Protein AF-A0A2I0LGS2-F1 (afdb_monomer_lite)

Sequence (209 aa):
LNSLEGEFKGKYYPHHLQACPAALNSLEGEFKGKYYPLKNMTEQEQQQLIDDHFLFDKPVSPLLLASGMARDWPDARGIWCAGGGPKWGGWGHPRVGGTSRMGLNGMGVGDTQIEEIFKKAGHPFMWTEHLGYILTCPSNLGTGLRGGVHVRLPKLSQHPKFEEILKRLRLQKRGTGGVSLSPRVAMGAVFDVSNADRPVGAMGCHRIL

Structure (mmCIF, N/CA/C/O backbone):
data_AF-A0A2I0LGS2-F1
#
_entry.id   AF-A0A2I0LGS2-F1
#
loop_
_atom_site.group_PDB
_atom_site.id
_atom_site.type_symbol
_atom_site.label_atom_id
_atom_site.label_alt_id
_atom_site.label_comp_id
_atom_site.label_asym_id
_atom_site.label_entity_id
_atom_site.label_seq_id
_atom_site.pdbx_PDB_ins_code
_atom_site.Cartn_x
_atom_site.Cartn_y
_atom_site.Cartn_z
_atom_site.occupancy
_atom_site.B_iso_or_equiv
_atom_site.auth_seq_id
_atom_site.auth_comp_id
_atom_site.auth_asym_id
_atom_site.auth_atom_id
_atom_site.pdbx_PDB_model_num
ATOM 1 N N . LEU A 1 1 ? -30.492 10.988 -6.703 1.00 38.53 1 LEU A N 1
ATOM 2 C CA . LEU A 1 1 ? -29.026 11.048 -6.483 1.00 38.53 1 LEU A CA 1
ATOM 3 C C . LEU A 1 1 ? -28.701 11.606 -5.096 1.00 38.53 1 LEU A C 1
ATOM 5 O O . LEU A 1 1 ? -28.124 10.868 -4.314 1.00 38.53 1 LEU A O 1
ATOM 9 N N . ASN A 1 2 ? -29.191 12.793 -4.722 1.00 33.53 2 ASN A N 1
ATOM 10 C CA . ASN A 1 2 ? -28.912 13.393 -3.401 1.00 33.53 2 ASN A CA 1
ATOM 11 C C . ASN A 1 2 ? -29.504 12.642 -2.183 1.00 33.53 2 ASN A C 1
ATOM 13 O O . ASN A 1 2 ? -28.949 12.743 -1.095 1.00 33.53 2 ASN A O 1
ATOM 17 N N . SER A 1 3 ? -30.592 11.866 -2.326 1.00 31.62 3 SER A N 1
ATOM 18 C CA . SER A 1 3 ? -31.147 11.098 -1.189 1.00 31.62 3 SER A CA 1
ATOM 19 C C . SER A 1 3 ? -30.380 9.802 -0.887 1.00 31.62 3 SER A C 1
ATOM 21 O O . SER A 1 3 ? -30.354 9.370 0.260 1.00 31.62 3 SER A O 1
ATOM 23 N N . LEU A 1 4 ? -29.701 9.216 -1.884 1.00 36.00 4 LEU A N 1
ATOM 24 C CA . LEU A 1 4 ? -28.887 8.003 -1.713 1.00 36.00 4 LEU A CA 1
ATOM 25 C C . LEU A 1 4 ? -27.536 8.304 -1.044 1.00 36.00 4 LEU A C 1
ATOM 27 O O . LEU A 1 4 ? -27.017 7.470 -0.306 1.00 36.00 4 LEU A O 1
ATOM 31 N N . GLU A 1 5 ? -26.975 9.501 -1.252 1.00 38.38 5 GLU A N 1
ATOM 32 C CA . GLU A 1 5 ? -25.743 9.928 -0.570 1.00 38.38 5 GLU A CA 1
ATOM 33 C C . GLU A 1 5 ? -25.941 10.102 0.945 1.00 38.38 5 GLU A C 1
ATOM 35 O O . GLU A 1 5 ? -25.048 9.762 1.724 1.00 38.38 5 GLU A O 1
ATOM 40 N N . GLY A 1 6 ? -27.116 10.581 1.370 1.00 32.47 6 GLY A N 1
ATOM 41 C CA . GLY A 1 6 ? -27.464 10.741 2.784 1.00 32.47 6 GLY A CA 1
ATOM 42 C C . GLY A 1 6 ? -27.598 9.408 3.528 1.00 32.47 6 GLY A C 1
ATOM 43 O O . GLY A 1 6 ? -27.053 9.257 4.621 1.00 32.47 6 GLY A O 1
ATOM 44 N N . GLU A 1 7 ? -28.247 8.410 2.919 1.00 32.97 7 GLU A N 1
ATOM 45 C CA . GLU A 1 7 ? -28.382 7.070 3.512 1.00 32.97 7 GLU A CA 1
ATOM 46 C C . GLU A 1 7 ? -27.046 6.314 3.598 1.00 32.97 7 GLU A C 1
ATOM 48 O O . GLU A 1 7 ? -26.784 5.634 4.595 1.00 32.97 7 GLU A O 1
ATOM 53 N N . PHE A 1 8 ? -26.164 6.461 2.600 1.00 38.38 8 PHE A N 1
ATOM 54 C CA . PHE A 1 8 ? -24.845 5.817 2.612 1.00 38.38 8 PHE A CA 1
ATOM 55 C C . PHE A 1 8 ? -23.910 6.395 3.682 1.00 38.38 8 PHE A C 1
ATOM 57 O O . PHE A 1 8 ? -23.200 5.633 4.346 1.00 38.38 8 PHE A O 1
ATOM 64 N N . LYS A 1 9 ? -23.926 7.722 3.887 1.00 39.72 9 LYS A N 1
ATOM 65 C CA . LYS A 1 9 ? -23.119 8.393 4.922 1.00 39.72 9 LYS A CA 1
ATOM 66 C C . LYS A 1 9 ? -23.496 7.955 6.341 1.00 39.72 9 LYS A C 1
ATOM 68 O O . LYS A 1 9 ? -22.613 7.860 7.188 1.00 39.72 9 LYS A O 1
ATOM 73 N N . GLY A 1 10 ? -24.772 7.655 6.592 1.00 34.62 10 GLY A N 1
ATOM 74 C CA . GLY A 1 10 ? -25.266 7.280 7.921 1.00 34.62 10 GLY A CA 1
ATOM 75 C C . GLY A 1 10 ? -25.046 5.816 8.321 1.00 34.62 10 GLY A C 1
ATOM 76 O O . GLY A 1 10 ? -24.828 5.552 9.499 1.00 34.62 10 GLY A O 1
ATOM 77 N N . LYS A 1 11 ? -25.087 4.858 7.378 1.00 41.22 11 LYS A N 1
ATOM 78 C CA . LYS A 1 11 ? -25.122 3.414 7.710 1.00 41.22 11 LYS A CA 1
ATOM 79 C C . LYS A 1 11 ? -23.780 2.672 7.636 1.00 41.22 11 LYS A C 1
ATOM 81 O O . LYS A 1 11 ? -23.547 1.800 8.464 1.00 41.22 11 LYS A O 1
ATOM 86 N N . TYR A 1 12 ? -22.894 2.993 6.687 1.00 41.38 12 TYR A N 1
ATOM 87 C CA . TYR A 1 12 ? -21.668 2.197 6.448 1.00 41.38 12 TYR A CA 1
ATOM 88 C C . TYR A 1 12 ? -20.363 2.899 6.842 1.00 41.38 12 TYR A C 1
ATOM 90 O O . TYR A 1 12 ? -19.395 2.236 7.213 1.00 41.38 12 TYR A O 1
ATOM 98 N N . TYR A 1 13 ? -20.328 4.232 6.792 1.00 43.44 13 TYR A N 1
ATOM 99 C CA . TYR A 1 13 ? -19.127 5.006 7.113 1.00 43.44 13 TYR A CA 1
ATOM 100 C C . TYR A 1 13 ? -18.749 4.982 8.612 1.00 43.44 13 TYR A C 1
ATOM 102 O O . TYR A 1 13 ? -17.599 4.679 8.917 1.00 43.44 13 TYR A O 1
ATOM 110 N N . PRO A 1 14 ? -19.643 5.236 9.585 1.00 46.06 14 PRO A N 1
ATOM 111 C CA . PRO A 1 14 ? -19.199 5.470 10.962 1.00 46.06 14 PRO A CA 1
ATOM 112 C C . PRO A 1 14 ? -18.670 4.217 11.683 1.00 46.06 14 PRO A C 1
ATOM 114 O O . PRO A 1 14 ? -17.680 4.308 12.409 1.00 46.06 14 PRO A O 1
ATOM 117 N N . HIS A 1 15 ? -19.278 3.045 11.465 1.00 45.44 15 HIS A N 1
ATOM 118 C CA . HIS A 1 15 ? -18.974 1.836 12.244 1.00 45.44 15 HIS A CA 1
ATOM 119 C C . HIS A 1 15 ? -17.582 1.252 11.955 1.00 45.44 15 HIS A C 1
ATOM 121 O O . HIS A 1 15 ? -16.829 0.967 12.884 1.00 45.44 15 HIS A O 1
ATOM 127 N N . HIS A 1 16 ? -17.191 1.136 10.682 1.00 48.50 16 HIS A N 1
ATOM 128 C CA . HIS A 1 16 ? -15.860 0.627 10.322 1.00 48.50 16 HIS A CA 1
ATOM 129 C C . HIS A 1 16 ? -14.738 1.635 10.622 1.00 48.50 16 HIS A C 1
ATOM 131 O O . HIS A 1 16 ? -13.606 1.238 10.902 1.00 48.50 16 HIS A O 1
ATOM 137 N N . LEU A 1 17 ? -15.042 2.938 10.579 1.00 49.75 17 LEU A N 1
ATOM 138 C CA . LEU A 1 17 ? -14.059 4.007 10.769 1.00 49.75 17 LEU A CA 1
ATOM 139 C C . LEU A 1 17 ? -13.688 4.234 12.244 1.00 49.75 17 LEU A C 1
ATOM 141 O O . LEU A 1 17 ? -12.571 4.668 12.516 1.00 49.75 17 LEU A O 1
ATOM 145 N N . GLN A 1 18 ? -14.575 3.912 13.194 1.00 49.31 18 GLN A N 1
ATOM 146 C CA . GLN A 1 18 ? -14.279 3.989 14.634 1.00 49.31 18 GLN A CA 1
ATOM 147 C C . GLN A 1 18 ? -13.591 2.732 15.184 1.00 49.31 18 GLN A C 1
ATOM 149 O O . GLN A 1 18 ? -12.762 2.837 16.087 1.00 49.31 18 GLN A O 1
ATOM 154 N N . ALA A 1 19 ? -13.882 1.555 14.625 1.00 55.97 19 ALA A N 1
ATOM 155 C CA . ALA A 1 19 ? -13.301 0.297 15.093 1.00 55.97 19 ALA A CA 1
ATOM 156 C C . ALA A 1 19 ? -11.802 0.162 14.771 1.00 55.97 19 ALA A C 1
ATOM 158 O O . ALA A 1 19 ? -11.040 -0.418 15.543 1.00 55.97 19 ALA A O 1
ATOM 159 N N . CYS A 1 20 ? -11.368 0.734 13.645 1.00 68.88 20 CYS A N 1
ATOM 160 C CA . CYS A 1 20 ? -10.002 0.593 13.143 1.00 68.88 20 CYS A CA 1
ATOM 161 C C . CYS A 1 20 ? -8.944 1.257 14.058 1.00 68.88 20 CYS A C 1
ATOM 163 O O . CYS A 1 20 ? -8.000 0.571 14.455 1.00 68.88 20 CYS A O 1
ATOM 165 N N . PRO A 1 21 ? -9.094 2.525 14.499 1.00 73.56 21 PRO A N 1
ATOM 166 C CA . PRO A 1 21 ? -8.140 3.139 15.426 1.00 73.56 21 PRO A CA 1
ATOM 167 C C . PRO A 1 21 ? -8.107 2.477 16.808 1.00 73.56 21 PRO A C 1
ATOM 169 O O . PRO A 1 21 ? -7.035 2.359 17.396 1.00 73.56 21 PRO A O 1
ATOM 172 N N . ALA A 1 22 ? -9.262 2.047 17.329 1.00 78.69 22 ALA A N 1
ATOM 173 C CA . ALA A 1 22 ? -9.350 1.411 18.642 1.00 78.69 22 ALA A CA 1
ATOM 174 C C . ALA A 1 22 ? -8.605 0.068 18.673 1.00 78.69 22 ALA A C 1
ATOM 176 O O . ALA A 1 22 ? -7.825 -0.166 19.593 1.00 78.69 22 ALA A O 1
ATOM 177 N N . ALA A 1 23 ? -8.783 -0.766 17.641 1.00 79.94 23 ALA A N 1
ATOM 178 C CA . ALA A 1 23 ? -8.048 -2.019 17.501 1.00 79.94 23 ALA A CA 1
ATOM 179 C C . ALA A 1 23 ? -6.538 -1.769 17.349 1.00 79.94 23 ALA A C 1
ATOM 181 O O . ALA A 1 23 ? -5.737 -2.339 18.079 1.00 79.94 23 ALA A O 1
ATOM 182 N N . LEU A 1 24 ? -6.121 -0.871 16.452 1.00 79.31 24 LEU A N 1
ATOM 183 C CA . LEU A 1 24 ? -4.692 -0.601 16.232 1.00 79.31 24 LEU A CA 1
ATOM 184 C C . LEU A 1 24 ? -3.987 -0.029 17.473 1.00 79.31 24 LEU A C 1
ATOM 186 O O . LEU A 1 24 ? -2.811 -0.301 17.702 1.00 79.31 24 LEU A O 1
ATOM 190 N N . ASN A 1 25 ? -4.691 0.748 18.297 1.00 81.62 25 ASN A N 1
ATOM 191 C CA . ASN A 1 25 ? -4.149 1.269 19.552 1.00 81.62 25 ASN A CA 1
ATOM 192 C C . ASN A 1 25 ? -4.090 0.218 20.677 1.00 81.62 25 ASN A C 1
ATOM 194 O O . ASN A 1 25 ? -3.473 0.495 21.704 1.00 81.62 25 ASN A O 1
ATOM 198 N N . SER A 1 26 ? -4.696 -0.964 20.506 1.00 83.94 26 SER A N 1
ATOM 199 C CA . SER A 1 26 ? -4.569 -2.079 21.455 1.00 83.94 26 SER A CA 1
ATOM 200 C C . SER A 1 26 ? -3.338 -2.951 21.198 1.00 83.94 26 SER A C 1
ATOM 202 O O . SER A 1 26 ? -3.143 -3.935 21.906 1.00 83.94 26 SER A O 1
ATOM 204 N N . LEU A 1 27 ? -2.540 -2.652 20.166 1.00 83.25 27 LEU A N 1
ATOM 205 C CA . LEU A 1 27 ? -1.279 -3.347 19.919 1.00 83.25 27 LEU A CA 1
ATOM 206 C C . LEU A 1 27 ? -0.258 -3.008 21.013 1.00 83.25 27 LEU A C 1
ATOM 208 O O . LEU A 1 27 ? -0.153 -1.867 21.471 1.00 83.25 27 LEU A O 1
ATOM 212 N N . GLU A 1 28 ? 0.518 -4.011 21.410 1.00 83.94 28 GLU A N 1
ATOM 213 C CA . GLU A 1 28 ? 1.509 -3.927 22.484 1.00 83.94 28 GLU A CA 1
ATOM 214 C C . GLU A 1 28 ? 2.914 -4.306 21.982 1.00 83.94 28 GLU A C 1
ATOM 216 O O . GLU A 1 28 ? 3.113 -4.652 20.815 1.00 83.94 28 GLU A O 1
ATOM 221 N N . GLY A 1 29 ? 3.916 -4.214 22.861 1.00 83.00 29 GLY A N 1
ATOM 222 C CA . GLY A 1 29 ? 5.297 -4.575 22.535 1.00 83.00 29 GLY A CA 1
ATOM 223 C C . GLY A 1 29 ? 5.884 -3.725 21.404 1.00 83.00 29 GLY A C 1
ATOM 224 O O . GLY A 1 29 ? 5.750 -2.501 21.408 1.00 83.00 29 GLY A O 1
ATOM 225 N N . GLU A 1 30 ? 6.532 -4.378 20.435 1.00 75.06 30 GLU A N 1
ATOM 226 C CA . GLU A 1 30 ? 7.163 -3.728 19.272 1.00 75.06 30 GLU A CA 1
ATOM 227 C C . GLU A 1 30 ? 6.159 -3.102 18.288 1.00 75.06 30 GLU A C 1
ATOM 229 O O . GLU A 1 30 ? 6.527 -2.236 17.494 1.00 75.06 30 GLU A O 1
ATOM 234 N N . PHE A 1 31 ? 4.885 -3.504 18.363 1.00 76.06 31 PHE A N 1
ATOM 235 C CA . PHE A 1 31 ? 3.803 -2.970 17.539 1.00 76.06 31 PHE A CA 1
ATOM 236 C C . PHE A 1 31 ? 2.963 -1.929 18.280 1.00 76.06 31 PHE A C 1
ATOM 238 O O . PHE A 1 31 ? 1.970 -1.461 17.737 1.00 76.06 31 PHE A O 1
ATOM 245 N N . LYS A 1 32 ? 3.330 -1.520 19.499 1.00 84.31 32 LYS A N 1
ATOM 246 C CA . LYS A 1 32 ? 2.623 -0.440 20.196 1.00 84.31 32 LYS A CA 1
ATOM 247 C C . LYS A 1 32 ? 2.744 0.859 19.405 1.00 84.31 32 LYS A C 1
ATOM 249 O O . LYS A 1 32 ? 3.852 1.277 19.088 1.00 84.31 32 LYS A O 1
ATOM 254 N N . GLY A 1 33 ? 1.632 1.533 19.122 1.00 82.19 33 GLY A N 1
ATOM 255 C CA . GLY A 1 33 ? 1.635 2.709 18.249 1.00 82.19 33 GLY A CA 1
ATOM 256 C C . GLY A 1 33 ? 0.593 3.768 18.575 1.00 82.19 33 GLY A C 1
ATOM 257 O O . GLY A 1 33 ? -0.122 3.684 19.571 1.00 82.19 33 GLY A O 1
ATOM 258 N N . LYS A 1 34 ? 0.532 4.790 17.717 1.00 83.44 34 LYS A N 1
ATOM 259 C CA . LYS A 1 34 ? -0.428 5.896 17.788 1.00 83.44 34 LYS A CA 1
ATOM 260 C C . LYS A 1 34 ? -1.098 6.100 16.432 1.00 83.44 34 LYS A C 1
ATOM 262 O O . LYS A 1 34 ? -0.426 6.147 15.404 1.00 83.44 34 LYS A O 1
ATOM 267 N N . TYR A 1 35 ? -2.419 6.271 16.446 1.00 83.06 35 TYR A N 1
ATOM 268 C CA . TYR A 1 35 ? -3.189 6.751 15.298 1.00 83.06 35 TYR A CA 1
ATOM 269 C C . TYR A 1 35 ? -3.235 8.286 15.242 1.00 83.06 35 TYR A C 1
ATOM 271 O O . TYR A 1 35 ? -3.552 8.947 16.231 1.00 83.06 35 TYR A O 1
ATOM 279 N N . TYR A 1 36 ? -2.970 8.838 14.062 1.00 83.12 36 TYR A N 1
ATOM 280 C CA . TYR A 1 36 ? -2.961 10.257 13.728 1.00 83.12 36 TYR A CA 1
ATOM 281 C C . TYR A 1 36 ? -4.069 10.544 12.698 1.00 83.12 36 TYR A C 1
ATOM 283 O O . TYR A 1 36 ? -3.884 10.284 11.503 1.00 83.12 36 TYR A O 1
ATOM 291 N N . PRO A 1 37 ? -5.245 11.044 13.118 1.00 84.75 37 PRO A N 1
ATOM 292 C CA . PRO A 1 37 ? -6.312 11.415 12.193 1.00 84.75 37 PRO A CA 1
ATOM 293 C C . PRO A 1 37 ? -5.920 12.657 11.385 1.00 84.75 37 PRO A C 1
ATOM 295 O O . PRO A 1 37 ? -5.544 13.671 11.965 1.00 84.75 37 PRO A O 1
ATOM 298 N N . LEU A 1 38 ? -6.090 12.627 10.059 1.00 83.31 38 LEU A N 1
ATOM 299 C CA . LEU A 1 38 ? -5.735 13.755 9.185 1.00 83.31 38 LEU A CA 1
ATOM 300 C C . LEU A 1 38 ? -6.524 15.029 9.518 1.00 83.31 38 LEU A C 1
ATOM 302 O O . LEU A 1 38 ? -5.993 16.126 9.410 1.00 83.31 38 LEU A O 1
ATOM 306 N N . LYS A 1 39 ? -7.790 14.894 9.934 1.00 84.06 39 LYS A N 1
ATOM 307 C CA . LYS A 1 39 ? -8.678 16.032 10.228 1.00 84.06 39 LYS A CA 1
ATOM 308 C C . LYS A 1 39 ? -8.181 16.919 11.376 1.00 84.06 39 LYS A C 1
ATOM 310 O O . LYS A 1 39 ? -8.414 18.119 11.343 1.00 84.06 39 LYS A O 1
ATOM 315 N N . ASN A 1 40 ? -7.516 16.321 12.365 1.00 85.12 40 ASN A N 1
ATOM 316 C CA . ASN A 1 40 ? -7.068 16.995 13.588 1.00 85.12 40 ASN A CA 1
ATOM 317 C C . ASN A 1 40 ? -5.539 16.915 13.751 1.00 85.12 40 ASN A C 1
ATOM 319 O O . ASN A 1 40 ? -5.038 17.001 14.869 1.00 85.12 40 ASN A O 1
ATOM 323 N N . MET A 1 41 ? -4.809 16.675 12.659 1.00 85.19 41 MET A N 1
ATOM 324 C CA . MET A 1 41 ? -3.353 16.569 12.679 1.00 85.19 41 MET A CA 1
ATOM 325 C C . MET A 1 41 ? -2.740 17.955 12.881 1.00 85.19 41 MET A C 1
ATOM 327 O O . MET A 1 41 ? -3.081 18.895 12.165 1.00 85.19 41 MET A O 1
ATOM 331 N N . THR A 1 42 ? -1.844 18.083 13.857 1.00 89.75 42 THR A N 1
ATOM 332 C CA . THR A 1 42 ? -1.105 19.335 14.070 1.00 89.75 42 THR A CA 1
ATOM 333 C C . THR A 1 42 ? -0.061 19.546 12.974 1.00 89.75 42 THR A C 1
ATOM 335 O O . THR A 1 42 ? 0.442 18.579 12.405 1.00 89.75 42 THR A O 1
ATOM 338 N N . GLU A 1 43 ? 0.332 20.795 12.708 1.00 87.69 43 GLU A N 1
ATOM 339 C CA . GLU A 1 43 ? 1.394 21.098 11.731 1.00 87.69 43 GLU A CA 1
ATOM 340 C C . GLU A 1 43 ? 2.715 20.395 12.079 1.00 87.69 43 GLU A C 1
ATOM 342 O O . GLU A 1 43 ? 3.421 19.915 11.198 1.00 87.69 43 GLU A O 1
ATOM 347 N N . GLN A 1 44 ? 3.021 20.270 13.374 1.00 88.06 44 GLN A N 1
ATOM 348 C CA . GLN A 1 44 ? 4.214 19.575 13.863 1.00 88.06 44 GLN A CA 1
ATOM 349 C C . GLN A 1 44 ? 4.162 18.071 13.561 1.00 88.06 44 GLN A C 1
ATOM 351 O O . GLN A 1 44 ? 5.127 17.514 13.042 1.00 88.06 44 GLN A O 1
ATOM 356 N N . GLU A 1 45 ? 3.036 17.406 13.844 1.00 85.75 45 GLU A N 1
ATOM 357 C CA . GLU A 1 45 ? 2.846 15.989 13.499 1.00 85.75 45 GLU A CA 1
ATOM 358 C C . GLU A 1 45 ? 2.855 15.780 11.982 1.00 85.75 45 GLU A C 1
ATOM 360 O O . GLU A 1 45 ? 3.439 14.812 11.496 1.00 85.75 45 GLU A O 1
ATOM 365 N N . GLN A 1 46 ? 2.244 16.700 11.235 1.00 82.12 46 GLN A N 1
ATOM 366 C CA . GLN A 1 46 ? 2.222 16.663 9.781 1.00 82.12 46 GLN A CA 1
ATOM 367 C C . GLN A 1 46 ? 3.637 16.748 9.207 1.00 82.12 46 GLN A C 1
ATOM 369 O O . GLN A 1 46 ? 4.014 15.898 8.402 1.00 82.12 46 GLN A O 1
ATOM 374 N N . GLN A 1 47 ? 4.430 17.729 9.646 1.00 80.19 47 GLN A N 1
ATOM 375 C CA . GLN A 1 47 ? 5.804 17.906 9.188 1.00 80.19 47 GLN A CA 1
ATOM 376 C C . GLN A 1 47 ? 6.665 16.694 9.545 1.00 80.19 47 GLN A C 1
ATOM 378 O O . GLN A 1 47 ? 7.364 16.170 8.683 1.00 80.19 47 GLN A O 1
ATOM 383 N N . GLN A 1 48 ? 6.534 16.170 10.766 1.00 82.00 48 GLN A N 1
ATOM 384 C CA . GLN A 1 48 ? 7.244 14.963 11.179 1.00 82.00 48 GLN A CA 1
ATOM 385 C C . GLN A 1 48 ? 6.915 13.768 10.270 1.00 82.00 48 GLN A C 1
ATOM 387 O O . GLN A 1 48 ? 7.817 13.062 9.826 1.00 82.00 48 GLN A O 1
ATOM 392 N N . LEU A 1 49 ? 5.636 13.553 9.942 1.00 79.00 49 LEU A N 1
ATOM 393 C CA . LEU A 1 49 ? 5.214 12.467 9.052 1.00 79.00 49 LEU A CA 1
ATOM 394 C C . LEU A 1 49 ? 5.657 12.681 7.596 1.00 79.00 49 LEU A C 1
ATOM 396 O O . LEU A 1 49 ? 5.864 11.695 6.887 1.00 79.00 49 LEU A O 1
ATOM 400 N N . ILE A 1 50 ? 5.807 13.928 7.140 1.00 76.38 50 ILE A N 1
ATOM 401 C CA . ILE A 1 50 ? 6.403 14.254 5.834 1.00 76.38 50 ILE A CA 1
ATOM 402 C C . ILE A 1 50 ? 7.890 13.896 5.832 1.00 76.38 50 ILE A C 1
ATOM 404 O O . ILE A 1 50 ? 8.340 13.187 4.930 1.00 76.38 50 ILE A O 1
ATOM 408 N N . ASP A 1 51 ? 8.626 14.341 6.851 1.00 73.69 51 ASP A N 1
ATOM 409 C CA . ASP A 1 51 ? 10.070 14.124 6.988 1.00 73.69 51 ASP A CA 1
ATOM 410 C C . ASP A 1 51 ? 10.404 12.632 7.112 1.00 73.69 51 ASP A C 1
ATOM 412 O O . ASP A 1 51 ? 11.401 12.148 6.578 1.00 73.69 51 ASP A O 1
ATOM 416 N N . ASP A 1 52 ? 9.524 11.876 7.766 1.00 71.31 52 ASP A N 1
ATOM 417 C CA . ASP A 1 52 ? 9.618 10.426 7.876 1.00 71.31 52 ASP A CA 1
ATOM 418 C C . ASP A 1 52 ? 9.127 9.665 6.624 1.00 71.31 52 ASP A C 1
ATOM 420 O O . ASP A 1 52 ? 9.201 8.435 6.588 1.00 71.31 52 ASP A O 1
ATOM 424 N N . HIS A 1 53 ? 8.616 10.367 5.607 1.00 70.81 53 HIS A N 1
ATOM 425 C CA . HIS A 1 53 ? 8.012 9.804 4.394 1.00 70.81 53 HIS A CA 1
ATOM 426 C C . HIS A 1 53 ? 6.791 8.887 4.638 1.00 70.81 53 HIS A C 1
ATOM 428 O O . HIS A 1 53 ? 6.558 7.940 3.881 1.00 70.81 53 HIS A O 1
ATOM 434 N N . PHE A 1 54 ? 5.989 9.167 5.672 1.00 70.25 54 PHE A N 1
ATOM 435 C CA . PHE A 1 54 ? 4.739 8.450 5.976 1.00 70.25 54 PHE A CA 1
ATOM 436 C C . PHE A 1 54 ? 3.473 9.180 5.547 1.00 70.25 54 PHE A C 1
ATOM 438 O O . PHE A 1 54 ? 2.455 8.525 5.308 1.00 70.25 54 PHE A O 1
ATOM 445 N N . LEU A 1 55 ? 3.505 10.513 5.463 1.00 72.69 55 LEU A N 1
ATOM 446 C CA . LEU A 1 55 ? 2.325 11.275 5.076 1.00 72.69 55 LEU A CA 1
ATOM 447 C C . LEU A 1 55 ? 2.009 11.086 3.590 1.00 72.69 55 LEU A C 1
ATOM 449 O O . LEU A 1 55 ? 2.894 11.141 2.738 1.00 72.69 55 LEU A O 1
ATOM 453 N N . PHE A 1 56 ? 0.729 10.887 3.285 1.00 71.94 56 PHE A N 1
ATOM 454 C CA . PHE A 1 56 ? 0.226 10.813 1.919 1.00 71.94 56 PHE A CA 1
ATOM 455 C C . PHE A 1 56 ? -0.629 12.031 1.575 1.00 71.94 56 PHE A C 1
ATOM 457 O O . PHE A 1 56 ? -1.400 12.527 2.397 1.00 71.94 56 PHE A O 1
ATOM 464 N N . ASP A 1 57 ? -0.520 12.472 0.324 1.00 74.31 57 ASP A N 1
ATOM 465 C CA . ASP A 1 57 ? -1.275 13.608 -0.188 1.00 74.31 57 ASP A CA 1
ATOM 466 C C . ASP A 1 57 ? -2.731 13.251 -0.502 1.00 74.31 57 ASP A C 1
ATOM 468 O O . ASP A 1 57 ? -3.103 12.090 -0.723 1.00 74.31 57 ASP A O 1
ATOM 472 N N . LYS A 1 58 ? -3.566 14.294 -0.596 1.00 76.06 58 LYS A N 1
ATOM 473 C CA . LYS A 1 58 ? -4.929 14.170 -1.116 1.00 76.06 58 LYS A CA 1
ATOM 474 C C . LYS A 1 58 ? -4.901 13.488 -2.494 1.00 76.06 58 LYS A C 1
ATOM 476 O O . LYS A 1 58 ? -4.145 13.917 -3.367 1.00 76.06 58 LYS A O 1
ATOM 481 N N . PRO A 1 59 ? -5.754 12.477 -2.745 1.00 79.12 59 PRO A N 1
ATOM 482 C CA . PRO A 1 59 ? -5.839 11.847 -4.053 1.00 79.12 59 PRO A CA 1
ATOM 483 C C . PRO A 1 59 ? -6.202 12.859 -5.147 1.00 79.12 59 PRO A C 1
ATOM 485 O O . PRO A 1 59 ? -7.290 13.429 -5.134 1.00 79.12 59 PRO A O 1
ATOM 488 N N . VAL A 1 60 ? -5.297 13.048 -6.108 1.00 81.06 60 VAL A N 1
ATOM 489 C CA . VAL A 1 60 ? -5.497 13.906 -7.297 1.00 81.06 60 VAL A CA 1
ATOM 490 C C . VAL A 1 60 ? -5.529 13.115 -8.606 1.00 81.06 60 VAL A C 1
ATOM 492 O O . VAL A 1 60 ? -5.805 13.669 -9.665 1.00 81.06 60 VAL A O 1
ATOM 495 N N . SER A 1 61 ? -5.243 11.811 -8.554 1.00 83.50 61 SER A N 1
ATOM 496 C CA . SER A 1 61 ? -5.254 10.954 -9.741 1.00 83.50 61 SER A CA 1
ATOM 497 C C . SER A 1 61 ? -6.667 10.870 -10.330 1.00 83.50 61 SER A C 1
ATOM 499 O O . SER A 1 61 ? -7.591 10.516 -9.590 1.00 83.50 61 SER A O 1
ATOM 501 N N . PRO A 1 62 ? -6.844 11.082 -11.649 1.00 85.50 62 PRO A N 1
ATOM 502 C CA . PRO A 1 62 ? -8.138 10.935 -12.309 1.00 85.50 62 PRO A CA 1
ATOM 503 C C . PRO A 1 62 ? -8.808 9.586 -12.039 1.00 85.50 62 PRO A C 1
ATOM 505 O O . PRO A 1 62 ? -10.019 9.541 -11.865 1.00 85.50 62 PRO A O 1
ATOM 508 N N . LEU A 1 63 ? -8.032 8.501 -11.916 1.00 82.88 63 LEU A N 1
ATOM 509 C CA . LEU A 1 63 ? -8.561 7.172 -11.596 1.00 82.88 63 LEU A CA 1
ATOM 510 C C . LEU A 1 63 ? -9.219 7.133 -10.209 1.00 82.88 63 LEU A C 1
ATOM 512 O O . LEU A 1 63 ? -10.310 6.593 -10.067 1.00 82.88 63 LEU A O 1
ATOM 516 N N . LEU A 1 64 ? -8.563 7.712 -9.197 1.00 81.06 64 LEU A N 1
ATOM 517 C CA . LEU A 1 64 ? -9.064 7.749 -7.816 1.00 81.06 64 LEU A CA 1
ATOM 518 C C . LEU A 1 64 ? -10.235 8.728 -7.659 1.00 81.06 64 LEU A C 1
ATOM 520 O O . LEU A 1 64 ? -11.141 8.497 -6.860 1.00 81.06 64 LEU A O 1
ATOM 524 N N . LEU A 1 65 ? -10.212 9.831 -8.412 1.00 84.44 65 LEU A N 1
ATOM 525 C CA . LEU A 1 65 ? -11.294 10.812 -8.429 1.00 84.44 65 LEU A CA 1
ATOM 526 C C . LEU A 1 65 ? -12.542 10.237 -9.109 1.00 84.44 65 LEU A C 1
ATOM 528 O O . LEU A 1 65 ? -13.619 10.271 -8.519 1.00 84.44 65 LEU A O 1
ATOM 532 N N . ALA A 1 66 ? -12.390 9.645 -10.297 1.00 87.75 66 ALA A N 1
ATOM 533 C CA . ALA A 1 66 ? -13.489 9.042 -11.050 1.00 87.75 66 ALA A CA 1
ATOM 534 C C . ALA A 1 66 ? -14.089 7.812 -10.350 1.00 87.75 66 ALA A C 1
ATOM 536 O O . ALA A 1 66 ? -15.279 7.552 -10.496 1.00 87.75 66 ALA A O 1
ATOM 537 N N . SER A 1 67 ? -13.304 7.083 -9.546 1.00 83.44 67 SER A N 1
ATOM 538 C CA . SER A 1 67 ? -13.807 5.982 -8.712 1.00 83.44 67 SER A CA 1
ATOM 539 C C . SER A 1 67 ? -14.434 6.439 -7.386 1.00 83.44 67 SER A C 1
ATOM 541 O O . SER A 1 67 ? -14.872 5.609 -6.589 1.00 83.44 67 SER A O 1
ATOM 543 N N . GLY A 1 68 ? -14.471 7.748 -7.111 1.00 82.12 68 GLY A N 1
ATOM 544 C CA . GLY A 1 68 ? -15.068 8.302 -5.897 1.00 82.12 68 GLY A CA 1
ATOM 545 C C . GLY A 1 68 ? -14.265 8.048 -4.615 1.00 82.12 68 GLY A C 1
ATOM 546 O O . GLY A 1 68 ? -14.814 8.201 -3.523 1.00 82.12 68 GLY A O 1
ATOM 547 N N . MET A 1 69 ? -12.978 7.688 -4.709 1.00 79.69 69 MET A N 1
ATOM 548 C CA . MET A 1 69 ? -12.114 7.394 -3.551 1.00 79.69 69 MET A CA 1
ATOM 549 C C . MET A 1 69 ? -11.670 8.650 -2.778 1.00 79.69 69 MET A C 1
ATOM 551 O O . MET A 1 69 ? -11.180 8.546 -1.653 1.00 79.69 69 MET A O 1
ATOM 555 N N . ALA A 1 70 ? -11.868 9.842 -3.345 1.00 81.25 70 ALA A N 1
ATOM 556 C CA . ALA A 1 70 ? -11.552 11.124 -2.706 1.00 81.25 70 ALA A CA 1
ATOM 557 C C . ALA A 1 70 ? -12.757 11.824 -2.043 1.00 81.25 70 ALA A C 1
ATOM 559 O O . ALA A 1 70 ? -12.600 12.931 -1.523 1.00 81.25 70 ALA A O 1
ATOM 560 N N . ARG A 1 71 ? -13.957 11.220 -2.068 1.00 81.00 71 ARG A N 1
ATOM 561 C CA . ARG A 1 71 ? -15.184 11.829 -1.512 1.00 81.00 71 ARG A CA 1
ATOM 562 C C . ARG A 1 71 ? -15.026 12.142 -0.027 1.00 81.00 71 ARG A C 1
ATOM 564 O O . ARG A 1 71 ? -14.518 11.307 0.707 1.00 81.00 71 ARG A O 1
ATOM 571 N N . ASP A 1 72 ? -15.454 13.319 0.422 1.00 80.56 72 ASP A N 1
ATOM 572 C CA . ASP A 1 72 ? -15.415 13.736 1.836 1.00 80.56 72 ASP A CA 1
ATOM 573 C C . ASP A 1 72 ? -14.002 13.845 2.447 1.00 80.56 72 ASP A C 1
ATOM 575 O O . ASP A 1 72 ? -13.838 13.794 3.660 1.00 80.56 72 ASP A O 1
ATOM 579 N N . TRP A 1 73 ? -12.937 13.924 1.641 1.00 79.44 73 TRP A N 1
ATOM 580 C CA . TRP A 1 73 ? -11.574 14.091 2.166 1.00 79.44 73 TRP A CA 1
ATOM 581 C C . TRP A 1 73 ? -11.439 15.356 3.043 1.00 79.44 73 TRP A C 1
ATOM 583 O O . TRP A 1 73 ? -11.863 16.416 2.576 1.00 79.44 73 TRP A O 1
ATOM 593 N N . PRO A 1 74 ? -10.787 15.311 4.232 1.00 83.69 74 PRO A N 1
ATOM 594 C CA . PRO A 1 74 ? -10.013 14.207 4.827 1.00 83.69 74 PRO A CA 1
ATOM 595 C C . PRO A 1 74 ? -10.774 13.374 5.882 1.00 83.69 74 PRO A C 1
ATOM 597 O O . PRO A 1 74 ? -10.141 12.693 6.691 1.00 83.69 74 PRO A O 1
ATOM 600 N N . ASP A 1 75 ? -12.110 13.405 5.913 1.00 77.31 75 ASP A N 1
ATOM 601 C CA . ASP A 1 75 ? -12.890 12.787 6.993 1.00 77.31 75 ASP A CA 1
ATOM 602 C C . ASP A 1 75 ? -12.583 11.295 7.157 1.00 77.31 75 ASP A C 1
ATOM 604 O O . ASP A 1 75 ? -12.623 10.535 6.193 1.00 77.31 75 ASP A O 1
ATOM 608 N N . ALA A 1 76 ? -12.275 10.885 8.390 1.00 74.31 76 ALA A N 1
ATOM 609 C CA . ALA A 1 76 ? -11.959 9.508 8.766 1.00 74.31 76 ALA A CA 1
ATOM 610 C C . ALA A 1 76 ? -10.729 8.886 8.065 1.00 74.31 76 ALA A C 1
ATOM 612 O O . ALA A 1 76 ? -10.571 7.667 8.020 1.00 74.31 76 ALA A O 1
ATOM 613 N N . ARG A 1 77 ? -9.826 9.723 7.543 1.00 78.94 77 ARG A N 1
ATOM 614 C CA . ARG A 1 77 ? -8.491 9.306 7.095 1.00 78.94 77 ARG A CA 1
ATOM 615 C C . ARG A 1 77 ? -7.487 9.564 8.207 1.00 78.94 77 ARG A C 1
ATOM 617 O O . ARG A 1 77 ? -7.639 10.504 8.987 1.00 78.94 77 ARG A O 1
ATOM 624 N N . GLY A 1 78 ? -6.437 8.764 8.242 1.00 77.38 78 GLY A N 1
ATOM 625 C CA . GLY A 1 78 ? -5.351 8.920 9.192 1.00 77.38 78 GLY A CA 1
ATOM 626 C C . GLY A 1 78 ? -4.251 7.912 8.940 1.00 77.38 78 GLY A C 1
ATOM 627 O O . GLY A 1 78 ? -4.355 7.070 8.046 1.00 77.38 78 GLY A O 1
ATOM 628 N N . ILE A 1 79 ? -3.202 8.044 9.736 1.00 78.50 79 ILE A N 1
ATOM 629 C CA . ILE A 1 79 ? -2.010 7.208 9.696 1.00 78.50 79 ILE A CA 1
ATOM 630 C C . ILE A 1 79 ? -1.840 6.631 11.085 1.00 78.50 79 ILE A C 1
ATOM 632 O O . ILE A 1 79 ? -1.860 7.365 12.063 1.00 78.50 79 ILE A O 1
ATOM 636 N N . TRP A 1 80 ? -1.666 5.325 11.191 1.00 79.94 80 TRP A N 1
ATOM 637 C CA . TRP A 1 80 ? -1.156 4.728 12.419 1.00 79.94 80 TRP A CA 1
ATOM 638 C C . TRP A 1 80 ? 0.353 4.546 12.303 1.00 79.94 80 TRP A C 1
ATOM 640 O O . TRP A 1 80 ? 0.811 4.219 11.213 1.00 79.94 80 TRP A O 1
ATOM 650 N N . CYS A 1 81 ? 1.105 4.761 13.385 1.00 75.00 81 CYS A N 1
ATOM 651 C CA . CYS A 1 81 ? 2.541 4.487 13.457 1.00 75.00 81 CYS A CA 1
ATOM 652 C C . CYS A 1 81 ? 2.899 3.731 14.740 1.00 75.00 81 CYS A C 1
ATOM 654 O O . CYS A 1 81 ? 2.630 4.229 15.834 1.00 75.00 81 CYS A O 1
ATOM 656 N N . ALA A 1 82 ? 3.576 2.587 14.607 1.00 73.62 82 ALA A N 1
ATOM 657 C CA . ALA A 1 82 ? 4.253 1.914 15.720 1.00 73.62 82 ALA A CA 1
ATOM 658 C C . ALA A 1 82 ? 5.410 2.777 16.274 1.00 73.62 82 ALA A C 1
ATOM 660 O O . ALA A 1 82 ? 6.123 3.437 15.511 1.00 73.62 82 ALA A O 1
ATOM 661 N N . GLY A 1 83 ? 5.599 2.780 17.593 1.00 63.47 83 GLY A N 1
ATOM 662 C CA . GLY A 1 83 ? 6.668 3.475 18.306 1.00 63.47 83 GLY A CA 1
ATOM 66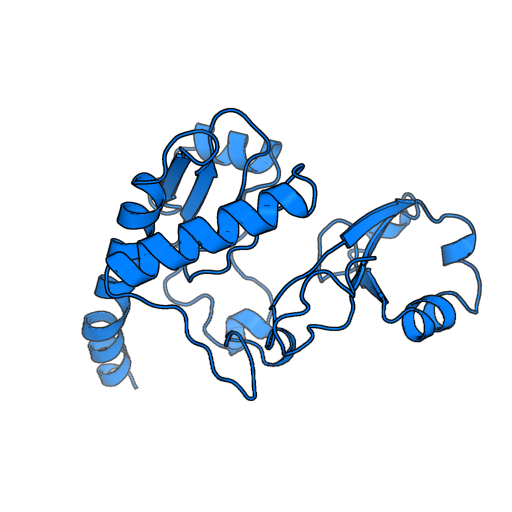3 C C . GLY A 1 83 ? 7.839 2.546 18.644 1.00 63.47 83 GLY A C 1
ATOM 664 O O . GLY A 1 83 ? 7.637 1.404 19.031 1.00 63.47 83 GLY A O 1
ATOM 665 N N . GLY A 1 84 ? 9.075 3.050 18.530 1.00 48.19 84 GLY A N 1
ATOM 666 C CA . GLY A 1 84 ? 10.291 2.359 19.000 1.00 48.19 84 GLY A CA 1
ATOM 667 C C . GLY A 1 84 ? 11.101 1.585 17.948 1.00 48.19 84 GLY A C 1
ATOM 668 O O . GLY A 1 84 ? 12.166 1.073 18.273 1.00 48.19 84 GLY A O 1
ATOM 669 N N . GLY A 1 85 ? 10.665 1.544 16.687 1.00 46.69 85 GLY A N 1
ATOM 670 C CA . GLY A 1 85 ? 11.353 0.832 15.600 1.00 46.69 85 GLY A CA 1
ATOM 671 C C . GLY A 1 85 ? 10.912 1.314 14.213 1.00 46.69 85 GLY A C 1
ATOM 672 O O . GLY A 1 85 ? 10.337 2.402 14.111 1.00 46.69 85 GLY A O 1
ATOM 673 N N . PRO A 1 86 ? 11.192 0.574 13.119 1.00 42.41 86 PRO A N 1
ATOM 674 C CA . PRO A 1 86 ? 10.744 0.937 11.777 1.00 42.41 86 PRO A CA 1
ATOM 675 C C . PRO A 1 86 ? 9.240 1.215 11.737 1.00 42.41 86 PRO A C 1
ATOM 677 O O . PRO A 1 86 ? 8.418 0.309 11.817 1.00 42.41 86 PRO A O 1
ATOM 680 N N . LYS A 1 87 ? 8.905 2.498 11.615 1.00 47.00 87 LYS A N 1
ATOM 681 C CA . LYS A 1 87 ? 7.541 3.018 11.596 1.00 47.00 87 LYS A CA 1
ATOM 682 C C . LYS A 1 87 ? 6.735 2.345 10.474 1.00 47.00 87 LYS A C 1
ATOM 684 O O . LYS A 1 87 ? 7.181 2.241 9.332 1.00 47.00 87 LYS A O 1
ATOM 689 N N . TRP A 1 88 ? 5.558 1.857 10.838 1.00 41.88 88 TRP A N 1
ATOM 690 C CA . TRP A 1 88 ? 4.621 1.151 9.971 1.00 41.88 88 TRP A CA 1
ATOM 691 C C . TRP A 1 88 ? 3.437 2.079 9.713 1.00 41.88 88 TRP A C 1
ATOM 693 O O . TRP A 1 88 ? 2.842 2.519 10.684 1.00 41.88 88 TRP A O 1
ATOM 703 N N . GLY A 1 89 ? 3.124 2.417 8.458 1.00 39.75 89 GLY A N 1
ATOM 704 C CA . GLY A 1 89 ? 2.038 3.345 8.105 1.00 39.75 89 GLY A CA 1
ATOM 705 C C . GLY A 1 89 ? 0.870 2.634 7.422 1.00 39.75 89 GLY A C 1
ATOM 706 O O . GLY A 1 89 ? 1.044 2.096 6.337 1.00 39.75 89 GLY A O 1
ATOM 707 N N . GLY A 1 90 ? -0.317 2.613 8.028 1.00 42.97 90 GLY A N 1
ATOM 708 C CA . GLY A 1 90 ? -1.533 2.046 7.417 1.00 42.97 90 GLY A CA 1
ATOM 709 C C . GLY A 1 90 ? -2.490 3.121 6.892 1.00 42.97 90 GLY A C 1
ATOM 710 O O . GLY A 1 90 ? -2.645 4.161 7.528 1.00 42.97 90 GLY A O 1
ATOM 711 N N . TRP A 1 91 ? -3.152 2.867 5.755 1.00 43.97 91 TRP A N 1
ATOM 712 C CA . TRP A 1 91 ? -4.209 3.736 5.206 1.00 43.97 91 TRP A CA 1
ATOM 713 C C . TRP A 1 91 ? -5.579 3.403 5.829 1.00 43.97 91 TRP A C 1
ATOM 715 O O . TRP A 1 91 ? -5.895 2.234 6.047 1.00 43.97 91 TRP A O 1
ATOM 725 N N . GLY A 1 92 ? -6.427 4.422 6.031 1.00 38.41 92 GLY A N 1
ATOM 726 C CA . GLY A 1 92 ? -7.758 4.375 6.679 1.00 38.41 92 GLY A CA 1
ATOM 727 C C . GLY A 1 92 ? -8.901 3.594 5.991 1.00 38.41 92 GLY A C 1
ATOM 728 O O . GLY A 1 92 ? -10.058 3.986 6.084 1.00 38.41 92 GLY A O 1
ATOM 729 N N . HIS A 1 93 ? -8.598 2.492 5.311 1.00 41.28 93 HIS A N 1
ATOM 730 C CA . HIS A 1 93 ? -9.482 1.351 5.018 1.00 41.28 93 HIS A CA 1
ATOM 731 C C . HIS A 1 93 ? -8.513 0.202 4.729 1.00 41.28 93 HIS A C 1
ATOM 733 O O . HIS A 1 93 ? -7.692 0.416 3.838 1.00 41.28 93 HIS A O 1
ATOM 739 N N . PRO A 1 94 ? -8.485 -0.901 5.508 1.00 41.34 94 PRO A N 1
ATOM 740 C CA . PRO A 1 94 ? -7.256 -1.549 5.975 1.00 41.34 94 PRO A CA 1
ATOM 741 C C . PRO A 1 94 ? -6.344 -1.968 4.823 1.00 41.34 94 PRO A C 1
ATOM 743 O O . PRO A 1 94 ? -6.316 -3.108 4.374 1.00 41.34 94 PRO A O 1
ATOM 746 N N . ARG A 1 95 ? -5.557 -1.007 4.347 1.00 42.25 95 ARG A N 1
ATOM 747 C CA . ARG A 1 95 ? -4.354 -1.249 3.589 1.00 42.25 95 ARG A CA 1
ATOM 748 C C . ARG A 1 95 ? -3.270 -1.186 4.633 1.00 42.25 95 ARG A C 1
ATOM 750 O O . ARG A 1 95 ? -2.730 -0.126 4.946 1.00 42.25 95 ARG A O 1
ATOM 757 N N . VAL A 1 96 ? -3.042 -2.351 5.208 1.00 45.38 96 VAL A N 1
ATOM 758 C CA . VAL A 1 96 ? -1.790 -2.719 5.838 1.00 45.38 96 VAL A CA 1
ATOM 759 C C . VAL A 1 96 ? -0.718 -2.567 4.755 1.00 45.38 96 VAL A C 1
ATOM 761 O O . VAL A 1 96 ? -0.588 -3.376 3.843 1.00 45.38 96 VAL A O 1
ATOM 764 N N . GLY A 1 97 ? -0.102 -1.395 4.716 1.00 40.78 97 GLY A N 1
ATOM 765 C CA . GLY A 1 97 ? 0.694 -0.936 3.587 1.00 40.78 97 GLY A CA 1
ATOM 766 C C . GLY A 1 97 ? 1.697 0.086 4.068 1.00 40.78 97 GLY A C 1
ATOM 767 O O . GLY A 1 97 ? 1.673 1.225 3.614 1.00 40.78 97 GLY A O 1
ATOM 768 N N . GLY A 1 98 ? 2.525 -0.330 5.025 1.00 36.59 98 GLY A N 1
ATOM 769 C CA . GLY A 1 98 ? 3.617 0.472 5.545 1.00 36.59 98 GLY A CA 1
ATOM 770 C C . GLY A 1 98 ? 4.868 0.320 4.694 1.00 36.59 98 GLY A C 1
ATOM 771 O O . GLY A 1 98 ? 5.224 -0.779 4.275 1.00 36.59 98 GLY A O 1
ATOM 772 N N . THR A 1 99 ? 5.584 1.420 4.489 1.00 34.66 99 THR A N 1
ATOM 773 C CA . THR A 1 99 ? 7.003 1.364 4.134 1.00 34.66 99 THR A CA 1
ATOM 774 C C . THR A 1 99 ? 7.767 0.984 5.396 1.00 34.66 99 THR A C 1
ATOM 776 O O . THR A 1 99 ? 8.202 1.848 6.152 1.00 34.66 99 THR A O 1
ATOM 779 N N . SER A 1 100 ? 7.891 -0.307 5.686 1.00 34.84 100 SER A N 1
ATOM 780 C CA . SER A 1 100 ? 8.690 -0.737 6.826 1.00 34.84 100 SER A CA 1
ATOM 781 C C . SER A 1 100 ? 10.165 -0.808 6.435 1.00 34.84 100 SER A C 1
ATOM 783 O O . SER A 1 100 ? 10.526 -1.498 5.487 1.00 34.84 100 SER A O 1
ATOM 785 N N . ARG A 1 101 ? 11.051 -0.203 7.237 1.00 34.75 101 ARG A N 1
ATOM 786 C CA . ARG A 1 101 ? 12.468 -0.632 7.299 1.00 34.75 101 ARG A CA 1
ATOM 787 C C . ARG A 1 101 ? 12.629 -2.007 7.980 1.00 34.75 101 ARG A C 1
ATOM 789 O O . ARG A 1 101 ? 13.750 -2.437 8.220 1.00 34.75 101 ARG A O 1
ATOM 796 N N . MET A 1 102 ? 11.523 -2.676 8.318 1.00 36.12 102 MET A N 1
ATOM 797 C CA . MET A 1 102 ? 11.511 -4.069 8.761 1.00 36.12 102 MET A CA 1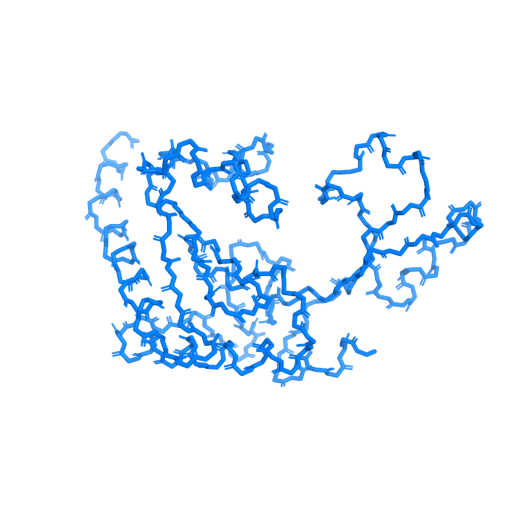
ATOM 798 C C . MET A 1 102 ? 11.676 -4.983 7.552 1.00 36.12 102 MET A C 1
ATOM 800 O O . MET A 1 102 ? 11.012 -4.800 6.532 1.00 36.12 102 MET A O 1
ATOM 804 N N . GLY A 1 103 ? 12.550 -5.979 7.682 1.00 45.53 103 GLY A N 1
ATOM 805 C CA . GLY A 1 103 ? 12.593 -7.097 6.745 1.00 45.53 103 GLY A CA 1
ATOM 806 C C . GLY A 1 103 ? 11.268 -7.868 6.731 1.00 45.53 103 GLY A C 1
ATOM 807 O O . GLY A 1 103 ? 10.428 -7.715 7.619 1.00 45.53 103 GLY A O 1
ATOM 808 N N . LEU A 1 104 ? 11.100 -8.732 5.731 1.00 51.34 104 LEU A N 1
ATOM 809 C CA . LEU A 1 104 ? 9.868 -9.491 5.460 1.00 51.34 104 LEU A CA 1
ATOM 810 C C . LEU A 1 104 ? 9.287 -10.211 6.690 1.00 51.34 104 LEU A C 1
ATOM 812 O O . LEU A 1 104 ? 8.071 -10.259 6.853 1.00 51.34 104 LEU A O 1
ATOM 816 N N . ASN A 1 105 ? 10.149 -10.707 7.583 1.00 50.94 105 ASN A N 1
ATOM 817 C CA . ASN A 1 105 ? 9.740 -11.412 8.800 1.00 50.94 105 ASN A CA 1
ATOM 818 C C . ASN A 1 105 ? 8.967 -10.512 9.778 1.00 50.94 105 ASN A C 1
ATOM 820 O O . ASN A 1 105 ? 7.976 -10.951 10.350 1.00 50.94 105 ASN A O 1
ATOM 824 N N . GLY A 1 106 ? 9.376 -9.248 9.934 1.00 57.16 106 GLY A N 1
ATOM 825 C CA . GLY A 1 106 ? 8.685 -8.303 10.815 1.00 57.16 106 GLY A CA 1
ATOM 826 C C . GLY A 1 106 ? 7.312 -7.889 10.276 1.00 57.16 106 GLY A C 1
ATOM 827 O O . GLY A 1 106 ? 6.390 -7.668 11.056 1.00 57.16 106 GLY A O 1
ATOM 828 N N . MET A 1 107 ? 7.149 -7.839 8.946 1.00 61.78 107 MET A N 1
ATOM 829 C CA . MET A 1 107 ? 5.842 -7.588 8.323 1.00 61.78 107 MET A CA 1
ATOM 830 C C . MET A 1 107 ? 4.876 -8.755 8.548 1.00 61.78 107 MET A C 1
ATOM 832 O O . MET A 1 107 ? 3.744 -8.524 8.950 1.00 61.78 107 MET A O 1
ATOM 836 N N . GLY A 1 108 ? 5.330 -10.003 8.379 1.00 63.88 108 GLY A N 1
ATOM 837 C CA . GLY A 1 108 ? 4.465 -11.176 8.562 1.00 63.88 108 GLY A CA 1
ATOM 838 C C . GLY A 1 108 ? 3.899 -11.321 9.982 1.00 63.88 108 GLY A C 1
ATOM 839 O O . GLY A 1 108 ? 2.730 -11.673 10.151 1.00 63.88 108 GLY A O 1
ATOM 840 N N . VAL A 1 109 ? 4.702 -11.011 11.008 1.00 65.94 109 VAL A N 1
ATOM 841 C CA . VAL A 1 109 ? 4.246 -11.035 12.411 1.00 65.94 109 VAL A CA 1
ATOM 842 C C . VAL A 1 109 ? 3.226 -9.922 12.675 1.00 65.94 109 VAL A C 1
ATOM 844 O O . VAL A 1 109 ? 2.178 -10.189 13.263 1.00 65.94 109 VAL A O 1
ATOM 847 N N . GLY A 1 110 ? 3.492 -8.702 12.196 1.00 70.69 110 GLY A N 1
ATOM 848 C CA . GLY A 1 110 ? 2.575 -7.569 12.349 1.00 70.69 110 GLY A CA 1
ATOM 849 C C . GLY A 1 110 ? 1.230 -7.793 11.651 1.00 70.69 110 GLY A C 1
ATOM 850 O O . GLY A 1 110 ? 0.183 -7.565 12.254 1.00 70.69 110 GLY A O 1
ATOM 851 N N . ASP A 1 111 ? 1.246 -8.312 10.420 1.00 72.38 111 ASP A N 1
ATOM 852 C CA . ASP A 1 111 ? 0.036 -8.605 9.641 1.00 72.38 111 ASP A CA 1
ATOM 853 C C . ASP A 1 111 ? -0.874 -9.605 10.366 1.00 72.38 111 ASP A C 1
ATOM 855 O O . ASP A 1 111 ? -2.086 -9.400 10.444 1.00 72.38 111 ASP A O 1
ATOM 859 N N . THR A 1 112 ? -0.283 -10.652 10.953 1.00 77.50 112 THR A N 1
ATOM 860 C CA . THR A 1 112 ? -1.022 -11.688 11.691 1.00 77.50 112 THR A CA 1
ATOM 861 C C . THR A 1 112 ? -1.677 -11.112 12.946 1.00 77.50 112 THR A C 1
ATOM 863 O O . THR A 1 112 ? -2.867 -11.324 13.178 1.00 77.50 112 THR A O 1
ATOM 866 N N . GLN A 1 113 ? -0.936 -10.325 13.736 1.00 79.31 113 GLN A N 1
ATOM 867 C CA . GLN A 1 113 ? -1.485 -9.687 14.937 1.00 79.31 113 GLN A CA 1
ATOM 868 C C . GLN A 1 113 ? -2.619 -8.719 14.597 1.00 79.31 113 GLN A C 1
ATOM 870 O O . GLN A 1 113 ? -3.643 -8.699 15.281 1.00 79.31 113 GLN A O 1
ATOM 875 N N . ILE A 1 114 ? -2.464 -7.946 13.519 1.00 79.56 114 ILE A N 1
ATOM 876 C CA . ILE A 1 114 ? -3.494 -7.022 13.050 1.00 79.56 114 ILE A CA 1
ATOM 877 C C . ILE A 1 114 ? -4.739 -7.790 12.598 1.00 79.56 114 ILE A C 1
ATOM 879 O O . ILE A 1 114 ? -5.855 -7.448 12.982 1.00 79.56 114 ILE A O 1
ATOM 883 N N . GLU A 1 115 ? -4.587 -8.863 11.831 1.00 81.56 115 GLU A N 1
ATOM 884 C CA . GLU A 1 115 ? -5.732 -9.677 11.431 1.00 81.56 115 GLU A CA 1
ATOM 885 C C . GLU A 1 115 ? -6.480 -10.251 12.651 1.00 81.56 115 GLU A C 1
ATOM 887 O O . GLU A 1 115 ? -7.713 -10.229 12.695 1.00 81.56 115 GLU A O 1
ATOM 892 N N . GLU A 1 116 ? -5.756 -10.709 13.675 1.00 85.12 116 GLU A N 1
ATOM 893 C CA . GLU A 1 116 ? -6.346 -11.231 14.909 1.00 85.12 116 GLU A CA 1
ATOM 894 C C . GLU A 1 116 ? -7.134 -10.184 15.702 1.00 85.12 116 GLU A C 1
ATOM 896 O O . GLU A 1 116 ? -8.247 -10.477 16.144 1.00 85.12 116 GLU A O 1
ATOM 901 N N . ILE A 1 117 ? -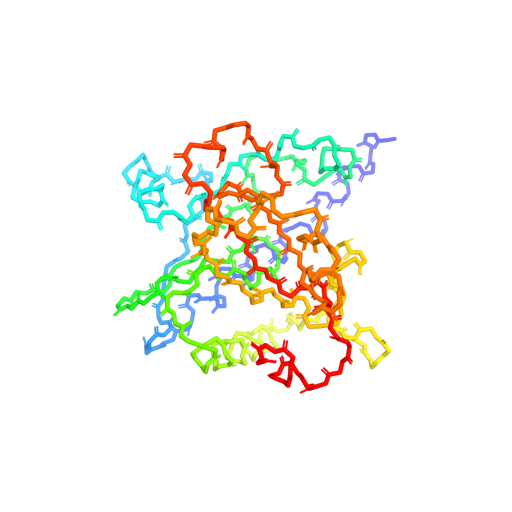6.600 -8.972 15.897 1.00 84.75 117 ILE A N 1
ATOM 902 C CA . ILE A 1 117 ? -7.311 -7.915 16.642 1.00 84.75 117 ILE A CA 1
ATOM 903 C C . ILE A 1 117 ? -8.585 -7.483 15.910 1.00 84.75 117 ILE A C 1
ATOM 905 O O . ILE A 1 117 ? -9.620 -7.290 16.544 1.00 84.75 117 ILE A O 1
ATOM 909 N N . PHE A 1 118 ? -8.550 -7.405 14.576 1.00 81.81 118 PHE A N 1
ATOM 910 C CA . PHE A 1 118 ? -9.712 -7.041 13.768 1.00 81.81 118 PHE A CA 1
ATOM 911 C C . PHE A 1 118 ? -10.770 -8.148 13.790 1.00 81.81 118 PHE A C 1
ATOM 913 O O . PHE A 1 118 ? -11.956 -7.858 13.954 1.00 81.81 118 PHE A O 1
ATOM 920 N N . LYS A 1 119 ? -10.356 -9.421 13.736 1.00 85.00 119 LYS A N 1
ATOM 921 C CA . LYS A 1 119 ? -11.252 -10.568 13.953 1.00 85.00 119 LYS A CA 1
ATOM 922 C C . LYS A 1 119 ? -11.892 -10.536 15.344 1.00 85.00 119 LYS A C 1
ATOM 924 O O . LYS A 1 119 ? -13.111 -10.659 15.440 1.00 85.00 119 LYS A O 1
ATOM 929 N N . LYS A 1 120 ? -11.108 -10.321 16.410 1.00 86.25 120 LYS A N 1
ATOM 930 C CA . LYS A 1 120 ? -11.603 -10.226 17.801 1.00 86.25 120 LYS A CA 1
ATOM 931 C C . LYS A 1 120 ? -12.570 -9.056 17.997 1.00 86.25 120 LYS A C 1
ATOM 933 O O . LYS A 1 120 ? -13.526 -9.184 18.752 1.00 86.25 120 LYS A O 1
ATOM 938 N N . ALA A 1 121 ? -12.361 -7.952 17.282 1.00 81.69 121 ALA A N 1
ATOM 939 C CA . ALA A 1 121 ? -13.257 -6.799 17.276 1.00 81.69 121 ALA A CA 1
ATOM 940 C C . ALA A 1 121 ? -14.533 -7.000 16.428 1.00 81.69 121 ALA A C 1
ATOM 942 O O . ALA A 1 121 ? -15.326 -6.072 16.308 1.00 81.69 121 ALA A O 1
ATOM 943 N N . GLY A 1 122 ? -14.747 -8.176 15.822 1.00 82.19 122 GLY A N 1
ATOM 944 C CA . GLY A 1 122 ? -15.921 -8.453 14.984 1.00 82.19 122 GLY A CA 1
ATOM 945 C C . GLY A 1 122 ? -15.842 -7.864 13.570 1.00 82.19 122 GLY A C 1
ATOM 946 O O . GLY A 1 122 ? -16.859 -7.749 12.887 1.00 82.19 122 GLY A O 1
ATOM 947 N N . HIS A 1 123 ? -14.643 -7.502 13.111 1.00 80.38 123 HIS A N 1
ATOM 948 C CA . HIS A 1 123 ? -14.390 -6.871 11.815 1.00 80.38 123 HIS A CA 1
ATOM 949 C C . HIS A 1 123 ? -13.334 -7.641 11.002 1.00 80.38 123 HIS A C 1
ATOM 951 O O . HIS A 1 123 ? -12.265 -7.098 10.723 1.00 80.38 123 HIS A O 1
ATOM 957 N N . PRO A 1 124 ? -13.592 -8.906 10.617 1.00 81.12 124 PRO A N 1
ATOM 958 C CA . PRO A 1 124 ? -12.636 -9.701 9.850 1.00 81.12 124 PRO A CA 1
ATOM 959 C C . PRO A 1 124 ? -12.349 -9.084 8.473 1.00 81.12 124 PRO A C 1
ATOM 961 O O . PRO A 1 124 ? -13.194 -8.408 7.881 1.00 81.12 124 PRO A O 1
ATOM 964 N N . PHE A 1 125 ? -11.161 -9.360 7.933 1.00 82.88 125 PHE A N 1
ATOM 965 C CA . PHE A 1 125 ? -10.822 -8.975 6.565 1.00 82.88 125 PHE A CA 1
ATOM 966 C C . PHE A 1 125 ? -11.628 -9.763 5.528 1.00 82.88 125 PHE A C 1
ATOM 968 O O . PHE A 1 125 ? -11.978 -10.926 5.725 1.00 82.88 125 PHE A O 1
ATOM 975 N N . MET A 1 126 ? -11.899 -9.117 4.393 1.00 82.88 126 MET A N 1
ATOM 976 C CA . MET A 1 126 ? -12.555 -9.756 3.254 1.00 82.88 126 MET A CA 1
ATOM 977 C C . MET A 1 126 ? -11.578 -10.711 2.567 1.00 82.88 126 MET A C 1
ATOM 979 O O . MET A 1 126 ? -10.552 -10.276 2.037 1.00 82.88 126 MET A O 1
ATOM 983 N N . TRP A 1 127 ? -11.912 -12.000 2.548 1.00 89.19 127 TRP A N 1
ATOM 984 C CA . TRP A 1 127 ? -11.075 -13.045 1.968 1.00 89.19 127 TRP A CA 1
ATOM 985 C C . TRP A 1 127 ? -11.922 -14.159 1.345 1.00 89.19 127 TRP A C 1
ATOM 987 O O . TRP A 1 127 ? -12.993 -14.488 1.852 1.00 89.19 127 TRP A O 1
ATOM 997 N N . THR A 1 128 ? -11.436 -14.752 0.253 1.00 85.44 128 THR A N 1
ATOM 998 C CA . THR A 1 128 ? -12.008 -15.973 -0.341 1.00 85.44 128 THR A CA 1
ATOM 999 C C . THR A 1 128 ? -10.903 -16.922 -0.784 1.00 85.44 128 THR A C 1
ATOM 1001 O O . THR A 1 128 ? -9.802 -16.480 -1.111 1.00 85.44 128 THR A O 1
ATOM 1004 N N . GLU A 1 129 ? -11.213 -18.213 -0.890 1.00 87.12 129 GLU A N 1
ATOM 1005 C CA . GLU A 1 129 ? -10.263 -19.216 -1.387 1.00 87.12 129 GLU A CA 1
ATOM 1006 C C . GLU A 1 129 ? -9.801 -18.916 -2.823 1.00 87.12 129 GLU A C 1
ATOM 1008 O O . GLU A 1 129 ? -8.618 -19.033 -3.137 1.00 87.12 129 GLU A O 1
ATOM 1013 N N . HIS A 1 130 ? -10.715 -18.455 -3.684 1.00 87.19 130 HIS A N 1
ATOM 1014 C CA . HIS A 1 130 ? -10.418 -18.198 -5.094 1.00 87.19 130 HIS A CA 1
ATOM 1015 C C . HIS A 1 130 ? -9.647 -16.894 -5.351 1.00 87.19 130 HIS A C 1
ATOM 1017 O O . HIS A 1 130 ? -8.897 -16.827 -6.322 1.00 87.19 130 HIS A O 1
ATOM 1023 N N . LEU A 1 131 ? -9.834 -15.851 -4.530 1.00 85.88 131 LEU A N 1
ATOM 1024 C CA . LEU A 1 131 ? -9.256 -14.517 -4.779 1.00 85.88 131 LEU A CA 1
ATOM 1025 C C . LEU A 1 131 ? -8.249 -14.061 -3.720 1.00 85.88 131 LEU A C 1
ATOM 1027 O O . LEU A 1 131 ? -7.595 -13.041 -3.923 1.00 85.88 131 LEU A O 1
ATOM 1031 N N . GLY A 1 132 ? -8.103 -14.771 -2.603 1.00 87.50 132 GLY A N 1
ATOM 1032 C CA . GLY A 1 132 ? -7.335 -14.291 -1.457 1.00 87.50 132 GLY A CA 1
ATOM 1033 C C . GLY A 1 132 ? -7.987 -13.063 -0.815 1.00 87.50 132 GLY A C 1
ATOM 1034 O O . GLY A 1 132 ? -9.216 -12.967 -0.769 1.00 87.50 132 GLY A O 1
ATOM 1035 N N . TYR A 1 133 ? -7.170 -12.120 -0.332 1.00 84.25 133 TYR A N 1
ATOM 1036 C CA . TYR A 1 133 ? -7.642 -10.849 0.215 1.00 84.25 133 TYR A CA 1
ATOM 1037 C C . TYR A 1 133 ? -8.258 -9.972 -0.873 1.00 84.25 133 TYR A C 1
ATOM 1039 O O . TYR A 1 133 ? -7.685 -9.768 -1.947 1.00 84.25 133 TYR A O 1
ATOM 1047 N N . ILE A 1 134 ? -9.430 -9.421 -0.570 1.00 84.06 134 ILE A N 1
ATOM 1048 C CA . ILE A 1 134 ? -10.185 -8.586 -1.499 1.00 84.06 134 ILE A CA 1
ATOM 1049 C C . ILE A 1 134 ? -9.867 -7.113 -1.237 1.00 84.06 134 ILE A C 1
ATOM 1051 O O . ILE A 1 134 ? -10.065 -6.600 -0.138 1.00 84.06 134 ILE A O 1
ATOM 1055 N N . LEU A 1 135 ? -9.409 -6.418 -2.280 1.00 83.88 135 LEU A N 1
ATOM 1056 C CA . LEU A 1 135 ? -9.124 -4.983 -2.272 1.00 83.88 135 LEU A CA 1
ATOM 1057 C C . LEU A 1 135 ? -9.892 -4.268 -3.388 1.00 83.88 135 LEU A C 1
ATOM 1059 O O . LEU A 1 135 ? -10.340 -4.881 -4.352 1.00 83.88 135 LEU A O 1
ATOM 1063 N N . THR A 1 136 ? -9.989 -2.940 -3.288 1.00 82.69 136 THR A N 1
ATOM 1064 C CA . THR A 1 136 ? -10.766 -2.097 -4.215 1.00 82.69 136 THR A CA 1
ATOM 1065 C C . THR A 1 136 ? -10.351 -2.236 -5.683 1.00 82.69 136 THR A C 1
ATOM 1067 O O . THR A 1 136 ? -11.195 -2.164 -6.568 1.00 82.69 136 THR A O 1
ATOM 1070 N N . CYS A 1 137 ? -9.053 -2.403 -5.960 1.00 82.44 137 CYS A N 1
ATOM 1071 C CA . CYS A 1 137 ? -8.560 -2.576 -7.326 1.00 82.44 137 CYS A CA 1
ATOM 1072 C C . CYS A 1 137 ? -8.255 -4.059 -7.586 1.00 82.44 137 CYS A C 1
ATOM 1074 O O . CYS A 1 137 ? -7.453 -4.622 -6.833 1.00 82.44 137 CYS A O 1
ATOM 1076 N N . PRO A 1 138 ? -8.783 -4.661 -8.673 1.00 86.06 138 PRO A N 1
ATOM 1077 C CA . PRO A 1 138 ? -8.523 -6.059 -9.026 1.00 86.06 138 PRO A CA 1
ATOM 1078 C C . PRO A 1 138 ? -7.035 -6.419 -9.125 1.00 86.06 138 PRO A C 1
ATOM 1080 O O . PRO A 1 138 ? -6.645 -7.538 -8.812 1.00 86.06 138 PRO A O 1
ATOM 1083 N N . SER A 1 139 ? -6.171 -5.460 -9.485 1.00 81.69 139 SER A N 1
ATOM 1084 C CA . SER A 1 139 ? -4.719 -5.678 -9.555 1.00 81.69 139 SER A CA 1
ATOM 1085 C C . SER A 1 139 ? -4.061 -5.943 -8.196 1.00 81.69 139 SER A C 1
ATOM 1087 O O . SER A 1 139 ? -2.862 -6.201 -8.155 1.00 81.69 139 SER A O 1
ATOM 1089 N N . ASN A 1 140 ? -4.790 -5.775 -7.090 1.00 82.94 140 ASN A N 1
ATOM 1090 C CA . ASN A 1 140 ? -4.297 -5.984 -5.731 1.00 82.94 140 ASN A CA 1
ATOM 1091 C C . ASN A 1 140 ? -4.929 -7.202 -5.048 1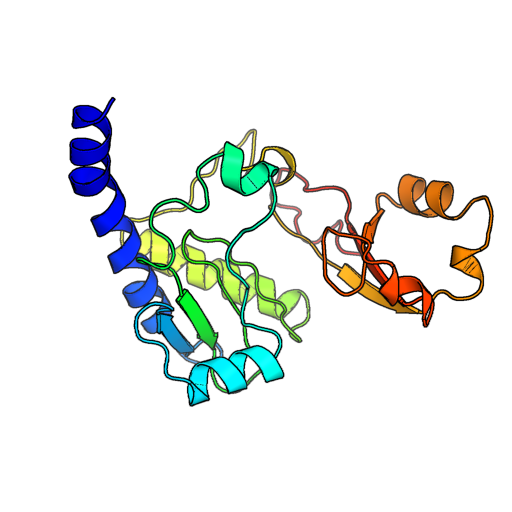.00 82.94 140 ASN A C 1
ATOM 1093 O O . ASN A 1 140 ? -4.679 -7.383 -3.865 1.00 82.94 140 ASN A O 1
ATOM 1097 N N . LEU A 1 141 ? -5.728 -8.016 -5.743 1.00 83.62 141 LEU A N 1
ATOM 1098 C CA . LEU A 1 141 ? -6.246 -9.267 -5.175 1.00 83.62 141 LEU A CA 1
ATOM 1099 C C . LEU A 1 141 ? -5.104 -10.233 -4.802 1.00 83.62 141 LEU A C 1
ATOM 1101 O O . LEU A 1 141 ? -3.946 -10.031 -5.176 1.00 83.62 141 LEU A O 1
ATOM 1105 N N . GLY A 1 142 ? -5.424 -11.289 -4.060 1.00 85.44 142 GLY A N 1
ATOM 1106 C CA . GLY A 1 142 ? -4.464 -12.282 -3.590 1.00 85.44 142 GLY A CA 1
ATOM 1107 C C . GLY A 1 142 ? -3.840 -11.862 -2.269 1.00 85.44 142 GLY A C 1
ATOM 1108 O O . GLY A 1 142 ? -4.537 -11.698 -1.273 1.00 85.44 142 GLY A O 1
ATOM 1109 N N . THR A 1 143 ? -2.523 -11.697 -2.234 1.00 81.06 143 THR A N 1
ATOM 1110 C CA . THR A 1 143 ? -1.837 -11.169 -1.046 1.00 81.06 143 THR A CA 1
ATOM 1111 C C . THR A 1 143 ? -1.935 -9.652 -0.915 1.00 81.06 143 THR A C 1
ATOM 1113 O O . THR A 1 143 ? -1.654 -9.119 0.151 1.00 81.06 143 THR A O 1
ATOM 1116 N N . GLY A 1 144 ? -2.220 -8.928 -2.005 1.00 79.00 144 GLY A N 1
ATOM 1117 C CA . GLY A 1 144 ? -2.079 -7.467 -2.051 1.00 79.00 144 GLY A CA 1
ATOM 1118 C C . GLY A 1 144 ? -0.645 -6.950 -1.854 1.00 79.00 144 GLY A C 1
ATOM 1119 O O . GLY A 1 144 ? -0.417 -5.740 -1.922 1.00 79.00 144 GLY A O 1
ATOM 1120 N N . LEU A 1 145 ? 0.331 -7.847 -1.676 1.00 80.81 145 LEU A N 1
ATOM 1121 C CA . LEU A 1 145 ? 1.675 -7.525 -1.218 1.00 80.81 145 LEU A CA 1
ATOM 1122 C C . LEU A 1 145 ? 2.559 -6.971 -2.333 1.00 80.81 145 LEU A C 1
ATOM 1124 O O . LEU A 1 145 ? 2.690 -7.554 -3.416 1.00 80.81 145 LEU A O 1
ATOM 1128 N N . ARG A 1 146 ? 3.240 -5.867 -2.029 1.00 81.50 146 ARG A N 1
ATOM 1129 C CA . ARG A 1 146 ? 4.246 -5.261 -2.897 1.00 81.50 146 ARG A CA 1
ATOM 1130 C C . ARG A 1 146 ? 5.585 -5.178 -2.168 1.00 81.50 146 ARG A C 1
ATOM 1132 O O . ARG A 1 146 ? 5.812 -4.239 -1.415 1.00 81.50 146 ARG A O 1
ATOM 1139 N N . GLY A 1 147 ? 6.464 -6.138 -2.433 1.00 81.62 147 GLY A N 1
ATOM 1140 C CA . GLY A 1 147 ? 7.864 -6.084 -2.023 1.00 81.62 147 GLY A CA 1
ATOM 1141 C C . GLY A 1 147 ? 8.679 -5.360 -3.090 1.00 81.62 147 GLY A C 1
ATOM 1142 O O . GLY A 1 147 ? 8.644 -5.745 -4.261 1.00 81.62 147 GLY A O 1
ATOM 1143 N N . GLY A 1 148 ? 9.376 -4.292 -2.711 1.00 82.75 148 GLY A N 1
ATOM 1144 C CA . GLY A 1 148 ? 10.180 -3.507 -3.640 1.00 82.75 148 GLY A CA 1
ATOM 1145 C C . GLY A 1 148 ? 11.360 -2.813 -2.981 1.00 82.75 148 GLY A C 1
ATOM 1146 O O . GLY A 1 148 ? 11.430 -2.700 -1.760 1.00 82.75 148 GLY A O 1
ATOM 1147 N N . VAL A 1 149 ? 12.291 -2.358 -3.815 1.00 82.25 149 VAL A N 1
ATOM 1148 C CA . VAL A 1 149 ? 13.511 -1.660 -3.406 1.00 82.25 149 VAL A CA 1
ATOM 1149 C C . VAL A 1 149 ? 13.743 -0.433 -4.278 1.00 82.25 149 VAL A C 1
ATOM 1151 O O . VAL A 1 149 ? 13.460 -0.437 -5.478 1.00 82.25 149 VAL A O 1
ATOM 1154 N N . HIS A 1 150 ? 14.314 0.614 -3.684 1.00 81.81 150 HIS A N 1
ATOM 1155 C CA . HIS A 1 150 ? 14.902 1.715 -4.439 1.00 81.81 150 HIS A CA 1
ATOM 1156 C C . HIS A 1 150 ? 16.308 1.312 -4.881 1.00 81.81 150 HIS A C 1
ATOM 1158 O O . HIS A 1 150 ? 17.216 1.198 -4.060 1.00 81.81 150 HIS A O 1
ATOM 1164 N N . VAL A 1 151 ? 16.493 1.095 -6.182 1.00 86.31 151 VAL A N 1
ATOM 1165 C CA . VAL A 1 151 ? 17.761 0.628 -6.754 1.00 86.31 151 VAL A CA 1
ATOM 1166 C C . VAL A 1 151 ? 18.269 1.593 -7.819 1.00 86.31 151 VAL A C 1
ATOM 1168 O O . VAL A 1 151 ? 17.517 2.056 -8.678 1.00 86.31 151 VAL A O 1
ATOM 1171 N N . ARG A 1 152 ? 19.568 1.909 -7.768 1.00 88.69 152 ARG A N 1
ATOM 1172 C CA . ARG A 1 152 ? 20.237 2.761 -8.757 1.00 88.69 152 ARG A CA 1
ATOM 1173 C C . ARG A 1 152 ? 20.787 1.910 -9.904 1.00 88.69 152 ARG A C 1
ATOM 1175 O O . ARG A 1 152 ? 21.703 1.120 -9.703 1.00 88.69 152 ARG A O 1
ATOM 1182 N N . LEU A 1 153 ? 20.260 2.096 -11.112 1.00 88.81 153 LEU A N 1
ATOM 1183 C CA . LEU A 1 153 ? 20.558 1.296 -12.306 1.00 88.81 153 LEU A CA 1
ATOM 1184 C C . LEU A 1 153 ? 20.973 2.183 -13.499 1.00 88.81 153 LEU A C 1
ATOM 1186 O O . LEU A 1 153 ? 20.280 2.211 -14.517 1.00 88.81 153 LEU A O 1
ATOM 1190 N N . PRO A 1 154 ? 22.102 2.912 -13.431 1.00 88.38 154 PRO A N 1
ATOM 1191 C CA . PRO A 1 154 ? 22.454 3.931 -14.425 1.00 88.38 154 PRO A CA 1
ATOM 1192 C C . PRO A 1 154 ? 22.770 3.354 -15.803 1.00 88.38 154 PRO A C 1
ATOM 1194 O O . PRO A 1 154 ? 22.420 3.959 -16.808 1.00 88.38 154 PRO A O 1
ATOM 1197 N N . LYS A 1 155 ? 23.388 2.169 -15.851 1.00 91.12 155 LYS A N 1
ATOM 1198 C CA . LYS A 1 155 ? 23.733 1.487 -17.105 1.00 91.12 155 LYS A CA 1
ATOM 1199 C C . LYS A 1 155 ? 22.583 0.624 -17.614 1.00 91.12 155 LYS A C 1
ATOM 1201 O O . LYS A 1 155 ? 22.199 0.722 -18.773 1.00 91.12 155 LYS A O 1
ATOM 1206 N N . LEU A 1 156 ? 22.006 -0.197 -16.732 1.00 89.00 156 LEU A N 1
ATOM 1207 C CA . LEU A 1 156 ? 20.946 -1.131 -17.111 1.00 89.00 156 LEU A CA 1
ATOM 1208 C C . LEU A 1 156 ? 19.695 -0.401 -17.612 1.00 89.00 156 LEU A C 1
ATOM 1210 O O . LEU A 1 156 ? 19.074 -0.871 -18.555 1.00 89.00 156 LEU A O 1
ATOM 1214 N N . SER A 1 157 ? 19.369 0.769 -17.053 1.00 87.94 157 SER A N 1
ATOM 1215 C CA . SER A 1 157 ? 18.201 1.545 -17.490 1.00 87.94 157 SER A CA 1
ATOM 1216 C C . SER A 1 157 ? 18.286 2.100 -18.911 1.00 87.94 157 SER A C 1
ATOM 1218 O O . SER A 1 157 ? 17.247 2.381 -19.501 1.00 87.94 157 SER A O 1
ATOM 1220 N N . GLN A 1 158 ? 19.4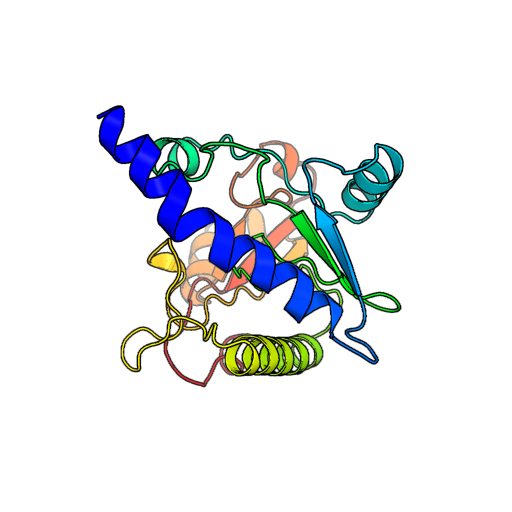94 2.230 -19.464 1.00 88.19 158 GLN A N 1
ATOM 1221 C CA . GLN A 1 158 ? 19.728 2.675 -20.841 1.00 88.19 158 GLN A CA 1
ATOM 1222 C C . GLN A 1 158 ? 19.772 1.502 -21.829 1.00 88.19 158 GLN A C 1
ATOM 1224 O O . GLN A 1 158 ? 19.781 1.704 -23.041 1.00 88.19 158 GLN A O 1
ATOM 1229 N N . HIS A 1 159 ? 19.823 0.263 -21.332 1.00 92.94 159 HIS A N 1
ATOM 1230 C CA . HIS A 1 159 ? 19.925 -0.913 -22.181 1.00 92.94 159 HIS A CA 1
ATOM 1231 C C . HIS A 1 159 ? 18.584 -1.183 -22.892 1.00 92.94 159 HIS A C 1
ATOM 1233 O O . HIS A 1 159 ? 17.546 -1.229 -22.226 1.00 92.94 159 HIS A O 1
ATOM 1239 N N . PRO A 1 160 ? 18.566 -1.468 -24.210 1.00 94.12 160 PRO A N 1
ATOM 1240 C CA . PRO A 1 160 ? 17.323 -1.647 -24.974 1.00 94.12 160 PRO A CA 1
ATOM 1241 C C . PRO A 1 160 ? 16.449 -2.806 -24.466 1.00 94.12 160 PRO A C 1
ATOM 1243 O O . PRO A 1 160 ? 15.236 -2.798 -24.641 1.00 94.12 160 PRO A O 1
ATOM 1246 N N . LYS A 1 161 ? 17.054 -3.795 -23.794 1.00 95.31 161 LYS A N 1
ATOM 1247 C CA . LYS A 1 161 ? 16.346 -4.940 -23.191 1.00 95.31 161 LYS A CA 1
ATOM 1248 C C . LYS A 1 161 ? 15.899 -4.732 -21.739 1.00 95.31 161 LYS A C 1
ATOM 1250 O O . LYS A 1 161 ? 15.471 -5.693 -21.111 1.00 95.31 161 LYS A O 1
ATOM 1255 N N . PHE A 1 162 ? 16.017 -3.534 -21.166 1.00 92.12 162 PHE A N 1
ATOM 1256 C CA . PHE A 1 162 ? 15.698 -3.328 -19.747 1.00 92.12 162 PHE A CA 1
ATOM 1257 C C . PHE A 1 162 ? 14.258 -3.736 -19.394 1.00 92.12 162 PHE A C 1
ATOM 1259 O O . PHE A 1 162 ? 14.046 -4.488 -18.444 1.00 92.12 162 PHE A O 1
ATOM 1266 N N . GLU A 1 163 ? 13.282 -3.321 -20.204 1.00 91.25 163 GLU A N 1
ATOM 1267 C CA . GLU A 1 163 ? 11.874 -3.701 -20.017 1.00 91.25 163 GLU A CA 1
ATOM 1268 C C . GLU A 1 163 ? 11.647 -5.208 -20.171 1.00 91.25 163 GLU A C 1
ATOM 1270 O O . GLU A 1 163 ? 10.869 -5.811 -19.434 1.00 91.25 163 GLU A O 1
ATOM 1275 N N . GLU A 1 164 ? 12.356 -5.840 -21.109 1.00 95.06 164 GLU A N 1
ATOM 1276 C CA . GLU A 1 164 ? 12.272 -7.283 -21.320 1.00 95.06 164 GLU A CA 1
ATOM 1277 C C . GLU A 1 164 ? 12.785 -8.052 -20.096 1.00 95.06 164 GLU A C 1
ATOM 1279 O O . GLU A 1 164 ? 12.150 -9.015 -19.664 1.00 95.06 164 GLU A O 1
ATOM 1284 N N . ILE A 1 165 ? 13.898 -7.602 -19.509 1.00 94.62 165 ILE A N 1
ATOM 1285 C CA . ILE A 1 165 ? 14.469 -8.182 -18.290 1.00 94.62 165 ILE A CA 1
ATOM 1286 C C . ILE A 1 165 ? 13.458 -8.088 -17.144 1.00 94.62 165 ILE A C 1
ATOM 1288 O O . ILE A 1 165 ? 13.155 -9.104 -16.521 1.00 94.62 165 ILE A O 1
ATOM 1292 N N . LEU A 1 166 ? 12.878 -6.906 -16.907 1.00 93.00 166 LEU A N 1
ATOM 1293 C CA . LEU A 1 166 ? 11.867 -6.721 -15.861 1.00 93.00 166 LEU A CA 1
ATOM 1294 C C . LEU A 1 166 ? 10.654 -7.631 -16.081 1.00 93.00 166 LEU A C 1
ATOM 1296 O O . LEU A 1 166 ? 10.227 -8.322 -15.159 1.00 93.00 166 LEU A O 1
ATOM 1300 N N . LYS A 1 167 ? 10.144 -7.707 -17.315 1.00 92.25 167 LYS A N 1
ATOM 1301 C CA . LYS A 1 167 ? 8.999 -8.558 -17.661 1.00 92.25 167 LYS A CA 1
ATOM 1302 C C . LYS A 1 167 ? 9.287 -10.043 -17.428 1.00 92.25 167 LYS A C 1
ATOM 1304 O O . LYS A 1 167 ? 8.438 -10.738 -16.868 1.00 92.25 167 LYS A O 1
ATOM 1309 N N . ARG A 1 168 ? 10.467 -10.530 -17.835 1.00 93.12 168 ARG A N 1
ATOM 1310 C CA . ARG A 1 168 ? 10.891 -11.928 -17.626 1.00 93.12 168 ARG A CA 1
ATOM 1311 C C . ARG A 1 168 ? 11.034 -12.263 -16.142 1.00 93.12 168 ARG A C 1
ATOM 1313 O O . ARG A 1 168 ? 10.638 -13.347 -15.735 1.00 93.12 168 ARG A O 1
ATOM 1320 N N . LEU A 1 169 ? 11.523 -11.315 -15.343 1.00 91.81 169 LEU A N 1
ATOM 1321 C CA . LEU A 1 169 ? 11.644 -11.442 -13.888 1.00 91.81 169 LEU A CA 1
ATOM 1322 C C . LEU A 1 169 ? 10.333 -11.168 -13.135 1.00 91.81 169 LEU A C 1
ATOM 1324 O O . LEU A 1 169 ? 10.321 -11.207 -11.910 1.00 91.81 169 LEU A O 1
ATOM 1328 N N . ARG A 1 170 ? 9.227 -10.886 -13.841 1.00 91.38 170 ARG A N 1
ATOM 1329 C CA . ARG A 1 170 ? 7.930 -10.530 -13.234 1.00 91.38 170 ARG A CA 1
ATOM 1330 C C . ARG A 1 170 ? 8.043 -9.318 -12.297 1.00 91.38 170 ARG A C 1
ATOM 1332 O O . ARG A 1 170 ? 7.378 -9.257 -11.264 1.00 91.38 170 ARG A O 1
ATOM 1339 N N . LEU A 1 171 ? 8.867 -8.341 -12.670 1.00 91.31 171 LEU A N 1
ATOM 1340 C CA . LEU A 1 171 ? 9.080 -7.087 -11.952 1.00 91.31 171 LEU A CA 1
ATOM 1341 C C . LEU A 1 171 ? 8.406 -5.916 -12.673 1.00 91.31 171 LEU A C 1
ATOM 1343 O O . LEU A 1 171 ? 8.234 -5.914 -13.890 1.00 91.31 171 LEU A O 1
ATOM 1347 N N . GLN A 1 172 ? 8.059 -4.889 -11.906 1.00 88.94 172 GLN A N 1
ATOM 1348 C CA . GLN A 1 172 ? 7.616 -3.589 -12.405 1.00 88.94 172 GLN A CA 1
ATOM 1349 C C . GLN A 1 172 ? 8.537 -2.497 -11.858 1.00 88.94 172 GLN A C 1
ATOM 1351 O O . GLN A 1 172 ? 8.930 -2.553 -10.688 1.00 88.94 172 GLN A O 1
ATOM 1356 N N . LYS A 1 173 ? 8.841 -1.492 -12.684 1.00 87.50 173 LYS A N 1
ATOM 1357 C CA . LYS A 1 173 ? 9.558 -0.283 -12.266 1.00 87.50 173 LYS A CA 1
ATOM 1358 C C . LYS A 1 173 ? 8.596 0.898 -12.120 1.00 87.50 173 LYS A C 1
ATOM 1360 O O . LYS A 1 173 ? 7.646 1.034 -12.891 1.00 87.50 173 LYS A O 1
ATOM 1365 N N . ARG A 1 174 ? 8.865 1.768 -11.154 1.00 81.12 174 ARG A N 1
ATOM 1366 C CA . ARG A 1 174 ? 8.163 3.032 -10.911 1.00 81.12 174 ARG A CA 1
ATOM 1367 C C . ARG A 1 174 ? 9.161 4.155 -10.634 1.00 81.12 174 ARG A C 1
ATOM 1369 O O . ARG A 1 174 ? 10.352 3.909 -10.431 1.00 81.12 174 ARG A O 1
ATOM 1376 N N . GLY A 1 175 ? 8.670 5.391 -10.661 1.00 69.44 175 GLY A N 1
ATOM 1377 C CA . GLY A 1 175 ? 9.454 6.544 -10.233 1.00 69.44 175 GLY A CA 1
ATOM 1378 C C . GLY A 1 175 ? 9.679 6.530 -8.723 1.00 69.44 175 GLY A C 1
ATOM 1379 O O . GLY A 1 175 ? 8.917 5.904 -7.991 1.00 69.44 175 GLY A O 1
ATOM 1380 N N . THR A 1 176 ? 10.679 7.265 -8.236 1.00 57.41 176 THR A N 1
ATOM 1381 C CA . THR A 1 176 ? 10.955 7.398 -6.790 1.00 57.41 176 THR A CA 1
ATOM 1382 C C . THR A 1 176 ? 9.808 8.043 -5.995 1.00 57.41 176 THR A C 1
ATOM 1384 O O . THR A 1 176 ? 9.796 7.943 -4.775 1.00 57.41 176 THR A O 1
ATOM 1387 N N . GLY A 1 177 ? 8.829 8.663 -6.669 1.00 54.91 177 GLY A N 1
ATOM 1388 C CA . GLY A 1 177 ? 7.584 9.184 -6.084 1.00 54.91 177 GLY A CA 1
ATOM 1389 C C . GLY A 1 177 ? 6.350 8.284 -6.270 1.00 54.91 177 GLY A C 1
ATOM 1390 O O . GLY A 1 177 ? 5.226 8.760 -6.135 1.00 54.91 177 GLY A O 1
ATOM 1391 N N . GLY A 1 178 ? 6.513 7.008 -6.639 1.00 55.84 178 GLY A N 1
ATOM 1392 C CA . GLY A 1 178 ? 5.404 6.065 -6.821 1.00 55.84 178 GLY A CA 1
ATOM 1393 C C . GLY A 1 178 ? 4.909 5.924 -8.269 1.00 55.84 178 GLY A C 1
ATOM 1394 O O . GLY A 1 178 ? 5.694 5.921 -9.213 1.00 55.84 178 GLY A O 1
ATOM 1395 N N . VAL A 1 179 ? 3.593 5.716 -8.450 1.00 46.81 179 VAL A N 1
ATOM 1396 C CA . VAL A 1 179 ? 2.952 5.273 -9.721 1.00 46.81 179 VAL A CA 1
ATOM 1397 C C . VAL A 1 179 ? 3.220 6.210 -10.903 1.00 46.81 179 VAL A C 1
ATOM 1399 O O . VAL A 1 179 ? 3.229 5.760 -12.046 1.00 46.81 179 VAL A O 1
ATOM 1402 N N . SER A 1 180 ? 3.499 7.482 -10.636 1.00 37.47 180 SER A N 1
ATOM 1403 C CA . SER A 1 180 ? 3.806 8.465 -11.668 1.00 37.47 180 SER A CA 1
ATOM 1404 C C . SER A 1 180 ? 5.316 8.576 -11.878 1.00 37.47 180 SER A C 1
ATOM 1406 O O . SER A 1 180 ? 6.059 8.982 -10.983 1.00 37.47 180 SER A O 1
ATOM 1408 N N . LEU A 1 181 ? 5.774 8.272 -13.095 1.00 43.50 181 LEU A N 1
ATOM 1409 C CA . LEU A 1 181 ? 7.112 8.627 -13.570 1.00 43.50 181 LEU A CA 1
ATOM 1410 C C . LEU A 1 181 ? 7.174 10.150 -13.759 1.00 43.50 181 LEU A C 1
ATOM 1412 O O . LEU A 1 181 ? 7.018 10.659 -14.864 1.00 43.50 181 LEU A O 1
ATOM 1416 N N . SER A 1 182 ? 7.348 10.900 -12.671 1.00 39.72 182 SER A N 1
ATOM 1417 C CA . SER A 1 182 ? 7.679 12.321 -12.779 1.00 39.72 182 SER A CA 1
ATOM 1418 C C . SER A 1 182 ? 9.053 12.469 -13.453 1.00 39.72 182 SER A C 1
ATOM 1420 O O . SER A 1 182 ? 9.984 11.741 -13.089 1.00 39.72 182 SER A O 1
ATOM 1422 N N . PRO A 1 183 ? 9.234 13.417 -14.390 1.00 40.69 183 PRO A N 1
ATOM 1423 C CA . PRO A 1 183 ? 10.492 13.623 -15.115 1.00 40.69 183 PRO A CA 1
ATOM 1424 C C . PRO A 1 183 ? 11.707 13.933 -14.215 1.00 40.69 183 PRO A C 1
ATOM 1426 O O . PRO A 1 183 ? 12.843 13.816 -14.667 1.00 40.69 183 PRO A O 1
ATOM 1429 N N . ARG A 1 184 ? 11.513 14.233 -12.919 1.00 38.66 184 ARG A N 1
ATOM 1430 C CA . ARG A 1 184 ? 12.616 14.389 -11.945 1.00 38.66 184 ARG A CA 1
ATOM 1431 C C . ARG A 1 184 ? 13.367 13.082 -11.641 1.00 38.66 184 ARG A C 1
ATOM 1433 O O . ARG A 1 184 ? 14.499 13.137 -11.172 1.00 38.66 184 ARG A O 1
ATOM 1440 N N . VAL A 1 185 ? 12.786 11.918 -11.947 1.00 45.56 185 VAL A N 1
ATOM 1441 C CA . VAL A 1 185 ? 13.409 10.589 -11.747 1.00 45.56 185 VAL A CA 1
ATOM 1442 C C . VAL A 1 185 ? 14.596 10.359 -12.698 1.00 45.56 185 VAL A C 1
ATOM 1444 O O . VAL A 1 185 ? 15.484 9.554 -12.412 1.00 45.56 185 VAL A O 1
ATOM 1447 N N . ALA A 1 186 ? 14.682 11.125 -13.792 1.00 46.50 186 ALA A N 1
ATOM 1448 C CA . ALA A 1 186 ? 15.825 11.081 -14.698 1.00 46.50 186 ALA A CA 1
ATOM 1449 C C . ALA A 1 186 ? 17.141 11.566 -14.050 1.00 46.50 186 ALA A C 1
ATOM 1451 O O . ALA A 1 186 ? 18.210 11.228 -14.548 1.00 46.50 186 ALA A O 1
ATOM 1452 N N . MET A 1 187 ? 17.107 12.285 -12.917 1.00 48.25 187 MET A N 1
ATOM 1453 C CA . MET A 1 187 ? 18.309 12.896 -12.318 1.00 48.25 187 MET A CA 1
ATOM 1454 C C . MET A 1 187 ? 19.213 11.947 -11.504 1.00 48.25 187 MET A C 1
ATOM 1456 O O . MET A 1 187 ? 20.093 12.400 -10.781 1.00 48.25 187 MET A O 1
ATOM 1460 N N . GLY A 1 188 ? 19.068 10.625 -11.630 1.00 62.41 188 GLY A N 1
ATOM 1461 C CA . GLY A 1 188 ? 20.009 9.705 -10.970 1.00 62.41 188 GLY A CA 1
ATOM 1462 C C . GLY A 1 188 ? 19.863 8.219 -11.279 1.00 62.41 188 GLY A C 1
ATOM 1463 O O . GLY A 1 188 ? 20.542 7.415 -10.642 1.00 62.41 188 GLY A O 1
ATOM 1464 N N . ALA A 1 189 ? 18.984 7.844 -12.216 1.00 77.31 189 ALA A N 1
ATOM 1465 C CA . ALA A 1 189 ? 18.691 6.453 -12.566 1.00 77.31 189 ALA A CA 1
ATOM 1466 C C . ALA A 1 189 ? 18.329 5.570 -11.355 1.00 77.31 189 ALA A C 1
ATOM 1468 O O . ALA A 1 189 ? 18.735 4.410 -11.279 1.00 77.31 189 ALA A O 1
ATOM 1469 N N . VAL A 1 190 ? 17.593 6.128 -10.392 1.00 82.94 190 VAL A N 1
ATOM 1470 C CA . VAL A 1 190 ? 17.045 5.393 -9.245 1.00 82.94 190 VAL A CA 1
ATOM 1471 C C . VAL A 1 190 ? 15.605 5.001 -9.562 1.00 82.94 190 VAL A C 1
ATOM 1473 O O . VAL A 1 190 ? 14.813 5.849 -9.965 1.00 82.94 190 VAL A O 1
ATOM 1476 N N . PHE A 1 191 ? 15.268 3.728 -9.374 1.00 84.94 191 PHE A N 1
ATOM 1477 C CA . PHE A 1 191 ? 13.953 3.163 -9.677 1.00 84.94 191 PHE A CA 1
ATOM 1478 C C . PHE A 1 191 ? 13.379 2.460 -8.446 1.00 84.94 191 PHE A C 1
ATOM 1480 O O . PHE A 1 191 ? 14.114 1.771 -7.741 1.00 84.94 191 PHE A O 1
ATOM 1487 N N . ASP A 1 192 ? 12.069 2.589 -8.227 1.00 84.12 192 ASP A N 1
ATOM 1488 C CA . ASP A 1 192 ? 11.304 1.687 -7.354 1.00 84.12 192 ASP A CA 1
ATOM 1489 C C . ASP A 1 192 ? 11.002 0.415 -8.156 1.00 84.12 192 ASP A C 1
ATOM 1491 O O . ASP A 1 192 ? 10.164 0.432 -9.063 1.00 84.12 192 ASP A O 1
ATOM 1495 N N . VAL A 1 193 ? 11.731 -0.667 -7.873 1.00 88.88 193 VAL A N 1
ATOM 1496 C CA . VAL A 1 193 ? 11.558 -1.973 -8.522 1.00 88.88 193 VAL A CA 1
ATOM 1497 C C . VAL A 1 193 ? 10.877 -2.920 -7.548 1.00 88.88 193 VAL A C 1
ATOM 1499 O O . VAL A 1 193 ? 11.339 -3.098 -6.427 1.00 88.88 193 VAL A O 1
ATOM 1502 N N . SER A 1 194 ? 9.785 -3.546 -7.981 1.00 88.12 194 SER A N 1
ATOM 1503 C CA . SER A 1 194 ? 8.959 -4.412 -7.127 1.00 88.12 194 SER A CA 1
ATOM 1504 C C . SER A 1 194 ? 8.359 -5.574 -7.908 1.00 88.12 194 SER A C 1
ATOM 1506 O O . SER A 1 194 ? 8.261 -5.495 -9.135 1.00 88.12 194 SER A O 1
ATOM 1508 N N . ASN A 1 195 ? 7.876 -6.605 -7.214 1.00 88.62 195 ASN A N 1
ATOM 1509 C CA . ASN A 1 195 ? 7.090 -7.674 -7.831 1.00 88.62 195 ASN A CA 1
ATOM 1510 C C . ASN A 1 195 ? 5.896 -7.097 -8.623 1.00 88.62 195 ASN A C 1
ATOM 1512 O O . ASN A 1 195 ? 5.201 -6.179 -8.164 1.00 88.62 195 ASN A O 1
ATOM 1516 N N . ALA A 1 196 ? 5.651 -7.615 -9.826 1.00 86.56 196 ALA A N 1
ATOM 1517 C CA . ALA A 1 196 ? 4.482 -7.287 -10.643 1.00 86.56 196 ALA A CA 1
ATOM 1518 C C . ALA A 1 196 ? 3.260 -8.109 -10.217 1.00 86.56 196 ALA A C 1
ATOM 1520 O O . ALA A 1 196 ? 2.148 -7.588 -10.175 1.00 86.56 196 ALA A O 1
ATOM 1521 N N . ASP A 1 197 ? 3.487 -9.367 -9.843 1.00 84.94 197 ASP A N 1
ATOM 1522 C CA . ASP A 1 197 ? 2.430 -10.296 -9.459 1.00 84.94 197 ASP A CA 1
ATOM 1523 C C . ASP A 1 197 ? 1.958 -10.071 -8.018 1.00 84.94 197 ASP A C 1
ATOM 1525 O O . ASP A 1 197 ? 2.747 -9.746 -7.12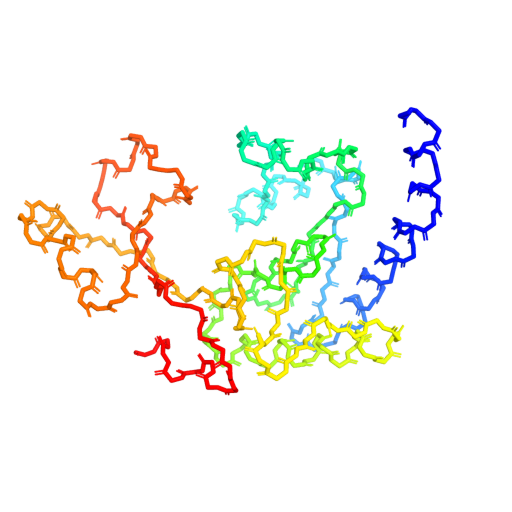6 1.00 84.94 197 ASP A O 1
ATOM 1529 N N . ARG A 1 198 ? 0.663 -10.295 -7.789 1.00 82.44 198 ARG A N 1
ATOM 1530 C CA . ARG A 1 198 ? 0.029 -10.395 -6.467 1.00 82.44 198 ARG A CA 1
ATOM 1531 C C . ARG A 1 198 ? -0.570 -11.798 -6.361 1.00 82.44 198 ARG A C 1
ATOM 1533 O O . ARG A 1 198 ? -1.700 -12.004 -6.792 1.00 82.44 198 ARG A O 1
ATOM 1540 N N . PRO A 1 199 ? 0.223 -12.805 -5.960 1.00 69.81 199 PRO A N 1
ATOM 1541 C CA . PRO A 1 199 ? -0.224 -14.188 -6.026 1.00 69.81 199 PRO A CA 1
ATOM 1542 C C . PRO A 1 199 ? -1.441 -14.409 -5.123 1.00 69.81 199 PRO A C 1
ATOM 1544 O O . PRO A 1 199 ? -1.544 -13.826 -4.046 1.00 69.81 199 PRO A O 1
ATOM 1547 N N . VAL A 1 200 ? -2.351 -15.266 -5.575 1.00 62.66 200 VAL A N 1
ATOM 1548 C CA . VAL A 1 200 ? -3.450 -15.795 -4.768 1.00 62.66 200 VAL A CA 1
ATOM 1549 C C . VAL A 1 200 ? -2.963 -17.091 -4.107 1.00 62.66 200 VAL A C 1
ATOM 1551 O O . VAL A 1 200 ? -2.378 -17.933 -4.788 1.00 62.66 200 VAL A O 1
ATOM 1554 N N . GLY A 1 201 ? -3.162 -17.236 -2.792 1.00 52.91 201 GLY A N 1
ATOM 1555 C CA . GLY A 1 201 ? -2.763 -18.413 -2.002 1.00 52.91 201 GLY A CA 1
ATOM 1556 C C . GLY A 1 201 ? -1.729 -18.120 -0.902 1.00 52.91 201 GLY A C 1
ATOM 1557 O O . GLY A 1 201 ? -1.003 -17.130 -0.963 1.00 52.91 201 GLY A O 1
ATOM 1558 N N . ALA A 1 202 ? -1.649 -18.998 0.106 1.00 44.62 202 ALA A N 1
ATOM 1559 C CA . ALA A 1 202 ? -0.866 -18.850 1.348 1.00 44.62 202 ALA A CA 1
ATOM 1560 C C . ALA A 1 202 ? 0.676 -18.791 1.184 1.00 44.62 202 ALA A C 1
ATOM 1562 O O . ALA A 1 202 ? 1.415 -18.827 2.162 1.00 44.62 202 ALA A O 1
ATOM 1563 N N . MET A 1 203 ? 1.191 -18.675 -0.042 1.00 47.25 203 MET A N 1
ATOM 1564 C CA . MET A 1 203 ? 2.626 -18.639 -0.348 1.00 47.25 203 MET A CA 1
ATOM 1565 C C . MET A 1 203 ? 3.152 -17.215 -0.579 1.00 47.25 203 MET A C 1
ATOM 1567 O O . MET A 1 203 ? 3.964 -16.985 -1.477 1.00 47.25 203 MET A O 1
ATOM 1571 N N . GLY A 1 204 ? 2.712 -16.248 0.234 1.00 47.31 204 GLY A N 1
ATOM 1572 C CA . GLY A 1 204 ? 3.155 -14.851 0.137 1.00 47.31 204 GLY A CA 1
ATOM 1573 C C . GLY A 1 204 ? 4.679 -14.679 0.158 1.00 47.31 204 GLY A C 1
ATOM 1574 O O . GLY A 1 204 ? 5.188 -13.789 -0.514 1.00 47.31 204 GLY A O 1
ATOM 1575 N N . CYS A 1 205 ? 5.411 -15.580 0.825 1.00 46.62 205 CYS A N 1
ATOM 1576 C CA . CYS A 1 205 ? 6.869 -15.508 0.953 1.00 46.62 205 CYS A CA 1
ATOM 1577 C C . CYS A 1 205 ? 7.658 -16.063 -0.249 1.00 46.62 205 CYS A C 1
ATOM 1579 O O . CYS A 1 205 ? 8.765 -15.597 -0.497 1.00 46.62 205 CYS A O 1
ATOM 1581 N N . HIS A 1 206 ? 7.122 -17.011 -1.029 1.00 48.31 206 HIS A N 1
ATOM 1582 C CA . HIS A 1 206 ? 7.905 -17.701 -2.076 1.00 48.31 206 HIS A CA 1
ATOM 1583 C C . HIS A 1 206 ? 8.246 -16.828 -3.296 1.00 48.31 206 HIS A C 1
ATOM 1585 O O . HIS A 1 206 ? 9.079 -17.225 -4.101 1.00 48.31 206 HIS A O 1
ATOM 1591 N N . ARG A 1 207 ? 7.589 -15.671 -3.466 1.00 48.69 207 ARG A N 1
ATOM 1592 C CA . ARG A 1 207 ? 7.777 -14.775 -4.627 1.00 48.69 207 ARG A CA 1
ATOM 1593 C C . ARG A 1 207 ? 8.352 -13.398 -4.285 1.00 48.69 207 ARG A C 1
ATOM 1595 O O . ARG A 1 207 ? 8.394 -12.534 -5.157 1.00 48.69 207 ARG A O 1
ATOM 1602 N N . ILE A 1 208 ? 8.729 -13.165 -3.027 1.00 48.56 208 ILE A N 1
ATOM 1603 C CA . ILE A 1 208 ? 9.476 -11.952 -2.642 1.00 48.56 208 ILE A CA 1
ATOM 1604 C C . ILE A 1 208 ? 10.996 -12.190 -2.744 1.00 48.56 208 ILE A C 1
ATOM 1606 O O . ILE A 1 208 ? 11.769 -11.238 -2.657 1.00 48.56 208 ILE A O 1
ATOM 1610 N N . LEU A 1 209 ? 11.406 -13.445 -2.959 1.00 35.50 209 LEU A N 1
ATOM 1611 C CA . LEU A 1 209 ? 12.772 -13.869 -3.266 1.00 35.50 209 LEU A CA 1
ATOM 1612 C C . LEU A 1 209 ? 12.948 -14.052 -4.776 1.00 35.50 209 LEU A C 1
ATOM 1614 O O . LEU A 1 209 ? 12.047 -14.668 -5.392 1.00 35.50 209 LEU A O 1
#

Secondary structure (DSSP, 8-state):
-HHHHHHHHHHTHHHHHHHHHHHHTT--GGG-EEEEEGGG--HHHHHHHHHTT---PPP--HHHHHTTTTTTTTTT-EEEEESSSS---EETTTB-----SS-HHHHHHHHHHHHHHHHHTT-PPPEETTTEE--SSGGG-BT----EEEEE-TTGGGSTTHHHHHHHTTEEEEBTTBSS--GGGGGTTEEEEEES----SS-TTTT--

pLDDT: mean 70.4, std 18.94, range [31.62, 95.31]

Foldseek 3Di:
DVVVVVVCCPPPPPPLLVLLQVLQCPDDDQSHKHKAQPVPHDPVNVVVCVVLVQDDDQDPDPVCVVVVVNPPPPPSWIWIFGPDAFTFTATRPGPSPGPGPDDPVVSVVVVVSSQVSCVVSVHHFDADQVFGGDDPDSQCTAQNDKQWDWDFDPPLVPDPCNVVVCVVLQKDWDAPVPPDPDVVSVPTRIITIIHSHRDHDPPNPPSSD

Radius of gyration: 18.69 Å; chains: 1; bounding box: 55×40×48 Å

Organism: Columba livia (NCBI:txid8932)

InterPro domains:
  IPR000749 ATP:guanido phosphotransferase [PTHR11547] (112-199)
  IPR014746 Glutamine synthetase/guanido kinase, catalytic domain [SSF55931] (18-198)
  IPR022414 ATP:guanido phosphotransferase, catalytic domain [PF00217] (22-81)
  IPR022414 ATP:guanido phosphotransferase, catalytic domain [PF00217] (111-198)
  IPR022414 ATP:guanido phosphotransferase, catalytic domain [PS51510] (1-209)
  IPR022415 ATP:guanido phosphotransferase active site [PS00112] (137-143)